Protein AF-A0A1M7RBK4-F1 (afdb_monomer)

Solvent-accessible surface area (backbone atoms only — not comparable to full-atom values): 14082 Å² total; per-residue (Å²): 135,84,80,79,76,76,79,55,75,31,23,38,59,53,74,56,91,81,37,71,60,59,48,65,60,23,36,30,43,36,100,88,49,77,43,65,24,52,94,31,30,41,72,53,78,52,43,33,42,19,44,89,85,69,41,49,51,46,28,42,60,93,51,96,89,65,85,65,57,53,33,30,40,62,35,20,48,52,22,62,53,54,61,32,37,83,44,55,29,36,31,71,71,35,46,54,50,48,53,60,56,44,70,71,33,70,45,42,54,48,27,26,52,34,45,35,53,35,43,36,69,60,42,49,65,71,47,58,83,45,59,67,43,50,52,27,45,54,50,35,53,52,53,50,60,59,65,48,74,83,48,58,65,47,70,48,60,44,80,48,76,60,90,51,38,37,36,42,28,32,42,23,39,75,49,37,31,38,41,38,37,25,43,93,90,41,79,75,50,71,52,73,40,54,42,31,78,66,83,50,97,42,60,72,48,34,53,59,44,57,63,50,65,72,48,75,60,40,66,46,78,44,72,59,90,68,89,80,76,69,50,57,44,48,39,49,65,63,95,80,57,90,46,67,64,42,53,55,42,56,75,77,98

Radius of gyration: 20.91 Å; Cα contacts (8 Å, |Δi|>4): 457; chains: 1; bounding box: 50×38×60 Å

Mean predicted aligned error: 10.61 Å

Foldseek 3Di:
DDDPPPQQFWAFEDAPPQFPDDQQQKWFDDPVDIHGRDPRIDGHLGAFIAGPVRFGLWGADDAPPPRHNYIALLRRLLSLQCLFLLNLQFDNVLSVVLSVVLVPDPLSVQLSVLSNVCRSVVHGLLPLVSVSNVVSSVVSNVVSNVSSQPGDGHQQWDWDDDPQKIKIFGSSAQFKKKKFKDDPNHTPDIDIFHGRDGQDPHSVVNSVCVVVSPPGTGMDIDGRPDDDDMDMQMATPPPDDPRPNRVSSHPPD

Sequence (253 aa):
MHTHSHYRPGGKVILPAGSSINPASLSVLSVNEVSKVMDGQYKMDSLSPRNANDEALMMRYNYPGNENGDISAQSTAIALLMNMPAVQTLTEQAKLSLIKNIASSPDFTSLVGQISTNLMSGRELLDSTNKELLNAFIKLAVTASNLRRDGVFEQPILIHKAGNNVVFTNNGVAAYYWVGIYKDGNKITSFSIEAAKLISSSPQDFAMDAVDLFGGPPSVTYVLKENGEYQIYIRSGRKLDNLVESRLALVQN

pLDDT: mean 77.32, std 15.86, range [27.72, 95.62]

Secondary structure (DSSP, 8-state):
-----------BB-PPTT----GGG-EEE-SS-EEE-BTTB--S--SEEE-TTS-B-------TT--S--B-HHHHHHHHHHTSHHHHTB-HHHHHHHHHHHHTSHHHHHHHHHHHHHHHTT--TT-TT-HHHHHHHHHHHHHHHHHGGGSPBPPSEEEEEETTEEEEEE-S-SS-EEEEEEETTEEEEEEEEPPPPP--SSHHHHHHHHHHTTSPPPEEEEE--SSS--EEEEEES-TT---HHHHHHHH--

Structure (mmCIF, N/CA/C/O backbone):
data_AF-A0A1M7RBK4-F1
#
_entry.id   AF-A0A1M7RBK4-F1
#
loop_
_atom_site.group_PDB
_atom_site.id
_atom_site.type_symbol
_atom_site.label_atom_id
_atom_site.label_alt_id
_atom_site.label_comp_id
_atom_site.label_asym_id
_atom_site.label_entity_id
_atom_site.label_seq_id
_atom_site.pdbx_PDB_ins_code
_atom_site.Cartn_x
_atom_site.Cartn_y
_atom_site.Cartn_z
_atom_site.occupancy
_atom_site.B_iso_or_equiv
_atom_site.auth_seq_id
_atom_site.auth_comp_id
_atom_site.auth_asym_id
_atom_site.auth_atom_id
_atom_site.pdbx_PDB_model_num
ATOM 1 N N . MET A 1 1 ? -31.041 -5.388 -9.021 1.00 35.06 1 MET A N 1
ATOM 2 C CA . MET A 1 1 ? -29.899 -4.454 -8.921 1.00 35.06 1 MET A CA 1
ATOM 3 C C . MET A 1 1 ? -28.755 -5.041 -9.727 1.00 35.06 1 MET A C 1
ATOM 5 O O . MET A 1 1 ? -28.138 -5.995 -9.280 1.00 35.06 1 MET A O 1
ATOM 9 N N . HIS A 1 2 ? -28.549 -4.550 -10.949 1.00 27.72 2 HIS A N 1
ATOM 10 C CA . HIS A 1 2 ? -27.411 -4.943 -11.775 1.00 27.72 2 HIS A CA 1
ATOM 11 C C . HIS A 1 2 ? -26.196 -4.133 -11.328 1.00 27.72 2 HIS A C 1
ATOM 13 O O . HIS A 1 2 ? -26.137 -2.930 -11.564 1.00 27.72 2 HIS A O 1
ATOM 19 N N . THR A 1 3 ? -25.236 -4.772 -10.666 1.00 30.94 3 THR A N 1
ATOM 20 C CA . THR A 1 3 ? -23.893 -4.214 -10.530 1.00 30.94 3 THR A CA 1
ATOM 21 C C . THR A 1 3 ? -23.233 -4.298 -11.902 1.00 30.94 3 THR A C 1
ATOM 23 O O . THR A 1 3 ? -22.869 -5.370 -12.380 1.00 30.94 3 THR A O 1
ATOM 26 N N . HIS A 1 4 ? -23.127 -3.163 -12.589 1.00 30.48 4 HIS A N 1
ATOM 27 C CA . HIS A 1 4 ? -22.223 -3.039 -13.723 1.00 30.48 4 HIS A CA 1
ATOM 28 C C . HIS A 1 4 ? -20.793 -3.142 -13.186 1.00 30.48 4 HIS A C 1
ATOM 30 O O . HIS A 1 4 ? -20.197 -2.160 -12.755 1.00 30.48 4 HIS A O 1
ATOM 36 N N . SER A 1 5 ? -20.256 -4.363 -13.183 1.00 35.25 5 SER A N 1
ATOM 37 C CA . SER A 1 5 ? -18.817 -4.581 -13.235 1.00 35.25 5 SER A CA 1
ATOM 38 C C . SER A 1 5 ? -18.339 -3.910 -14.520 1.00 35.25 5 SER A C 1
ATOM 40 O O . SER A 1 5 ? -18.534 -4.427 -15.620 1.00 35.25 5 SER A O 1
ATOM 42 N N . HIS A 1 6 ? -17.811 -2.693 -14.404 1.00 40.75 6 HIS A N 1
ATOM 43 C CA . HIS A 1 6 ? -17.069 -2.088 -15.494 1.00 40.75 6 HIS A CA 1
ATOM 44 C C . HIS A 1 6 ? -15.852 -2.975 -15.743 1.00 40.75 6 HIS A C 1
ATOM 46 O O . HIS A 1 6 ? -14.873 -2.922 -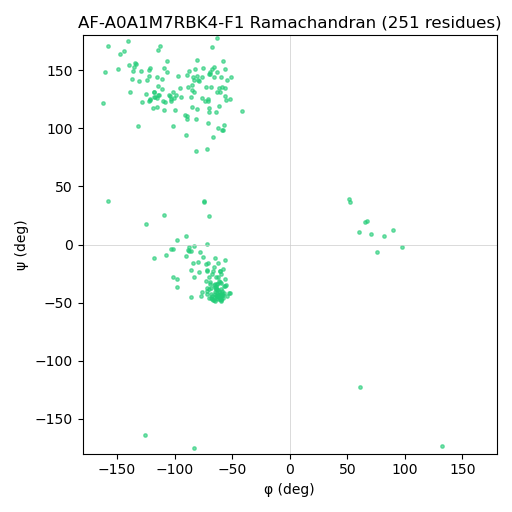15.001 1.00 40.75 6 HIS A O 1
ATOM 52 N N . TYR A 1 7 ? -15.945 -3.821 -16.768 1.00 41.62 7 TYR A N 1
ATOM 53 C CA . TYR A 1 7 ? -14.813 -4.533 -17.337 1.00 41.62 7 TYR A CA 1
ATOM 54 C C . TYR A 1 7 ? -13.808 -3.473 -17.793 1.00 41.62 7 TYR A C 1
ATOM 56 O O . TYR A 1 7 ? -13.994 -2.831 -18.827 1.00 41.62 7 TYR A O 1
ATOM 64 N N . ARG A 1 8 ? -12.791 -3.202 -16.970 1.00 54.75 8 ARG A N 1
ATOM 65 C CA . ARG A 1 8 ? -11.691 -2.332 -17.377 1.00 54.75 8 ARG A CA 1
ATOM 66 C C . ARG A 1 8 ? -10.872 -3.106 -18.411 1.00 54.75 8 ARG A C 1
ATOM 68 O O . ARG A 1 8 ? -10.478 -4.233 -18.111 1.00 54.75 8 ARG A O 1
ATOM 75 N N . PRO A 1 9 ? -10.640 -2.556 -19.615 1.00 56.06 9 PRO A N 1
ATOM 76 C CA . PRO A 1 9 ? -9.755 -3.196 -20.574 1.00 56.06 9 PRO A CA 1
ATOM 77 C C . PRO A 1 9 ? -8.376 -3.343 -19.921 1.00 56.06 9 PRO A C 1
ATOM 79 O O . PRO A 1 9 ? -7.918 -2.433 -19.228 1.00 56.06 9 PRO A O 1
ATOM 82 N N . GLY A 1 10 ? -7.755 -4.514 -20.069 1.00 72.69 10 GLY A N 1
ATOM 83 C CA . GLY A 1 10 ? -6.407 -4.738 -19.553 1.00 72.69 10 GLY A CA 1
ATOM 84 C C . GLY A 1 10 ? -5.359 -3.827 -20.215 1.00 72.69 10 GLY A C 1
ATOM 85 O O . GLY A 1 10 ? -5.683 -3.022 -21.086 1.00 72.69 10 GLY A O 1
ATOM 86 N N . GLY A 1 11 ? -4.104 -3.922 -19.775 1.00 84.81 11 GLY A N 1
ATOM 87 C CA . GLY A 1 11 ? -3.033 -2.997 -20.170 1.00 84.81 11 GLY A CA 1
ATOM 88 C C . GLY A 1 11 ? -1.803 -3.687 -20.754 1.00 84.81 11 GLY A C 1
ATOM 89 O O . GLY A 1 11 ? -1.834 -4.865 -21.124 1.00 84.81 11 GLY A O 1
ATOM 90 N N . LYS A 1 12 ? -0.690 -2.949 -20.818 1.00 88.81 12 LYS A N 1
ATOM 91 C CA . LYS A 1 12 ? 0.621 -3.469 -21.230 1.00 88.81 12 LYS A CA 1
ATOM 92 C C . LYS A 1 12 ? 1.575 -3.607 -20.052 1.00 88.81 12 LYS A C 1
ATOM 94 O O . LYS A 1 12 ? 1.553 -2.814 -19.118 1.00 88.81 12 LYS A O 1
ATOM 99 N N . VAL A 1 13 ? 2.457 -4.593 -20.123 1.00 88.06 13 VAL A N 1
ATOM 100 C CA . VAL A 1 13 ? 3.646 -4.705 -19.281 1.00 88.06 13 VAL A CA 1
ATOM 101 C C . VAL A 1 13 ? 4.796 -4.007 -20.004 1.00 88.06 13 VAL A C 1
ATOM 103 O O . VAL A 1 13 ? 5.255 -4.463 -21.049 1.00 88.06 13 VAL A O 1
ATOM 106 N N . ILE A 1 14 ? 5.248 -2.883 -19.454 1.00 91.25 14 ILE A N 1
ATOM 107 C CA . ILE A 1 14 ? 6.313 -2.045 -20.004 1.00 91.25 14 ILE A CA 1
ATOM 108 C C . ILE A 1 14 ? 7.599 -2.327 -19.228 1.00 91.25 14 ILE A C 1
ATOM 110 O O . ILE A 1 14 ? 7.793 -1.841 -18.112 1.00 91.25 14 ILE A O 1
ATOM 114 N N . LEU A 1 15 ? 8.484 -3.110 -19.840 1.00 91.19 15 LEU A N 1
ATOM 115 C CA . LEU A 1 15 ? 9.812 -3.401 -19.305 1.00 91.19 15 LEU A CA 1
ATOM 116 C C . LEU A 1 15 ? 10.832 -2.340 -19.750 1.00 91.19 15 LEU A C 1
ATOM 118 O O . LEU A 1 15 ? 10.710 -1.800 -20.854 1.00 91.19 15 LEU A O 1
ATOM 122 N N . PRO A 1 16 ? 11.860 -2.050 -18.932 1.00 91.88 16 PRO A N 1
ATOM 123 C CA . PRO A 1 16 ? 12.964 -1.201 -19.359 1.00 91.88 16 PRO A CA 1
ATOM 124 C C . PRO A 1 16 ? 13.727 -1.845 -20.524 1.00 91.88 16 PRO A C 1
ATOM 126 O O . PRO A 1 16 ? 13.839 -3.071 -20.621 1.00 91.88 16 PRO A O 1
ATOM 129 N N . ALA A 1 17 ? 14.279 -1.007 -21.403 1.00 89.81 17 ALA A N 1
ATOM 130 C CA . ALA A 1 17 ? 15.125 -1.470 -22.496 1.00 89.81 17 ALA A CA 1
ATOM 131 C C . ALA A 1 17 ? 16.307 -2.291 -21.950 1.00 89.81 17 ALA A C 1
ATOM 133 O O . ALA A 1 17 ? 16.947 -1.892 -20.981 1.00 89.81 17 ALA A O 1
ATOM 134 N N . GLY A 1 18 ? 16.586 -3.439 -22.573 1.00 86.88 18 GLY A N 1
ATOM 135 C CA . GLY A 1 18 ? 17.642 -4.352 -22.126 1.00 86.88 18 GLY A CA 1
ATOM 136 C C . GLY A 1 18 ? 17.244 -5.295 -20.985 1.00 86.88 18 GLY A C 1
ATOM 137 O O . GLY A 1 18 ? 18.110 -6.001 -20.477 1.00 86.88 18 GLY A O 1
ATOM 138 N N . SER A 1 19 ? 15.966 -5.341 -20.585 1.00 89.19 19 SER A N 1
ATOM 139 C CA . SER A 1 19 ? 15.505 -6.336 -19.614 1.00 89.19 19 SER A CA 1
ATOM 140 C C . SER A 1 19 ? 15.682 -7.766 -20.123 1.00 89.19 19 SER A C 1
ATOM 142 O O . SER A 1 19 ? 15.330 -8.084 -21.258 1.00 89.19 19 SER A O 1
ATOM 144 N N . SER A 1 20 ? 16.207 -8.631 -19.253 1.00 85.69 20 SER A N 1
ATOM 145 C CA . SER A 1 20 ? 16.311 -10.075 -19.488 1.00 85.69 20 SER A CA 1
ATOM 146 C C . SER A 1 20 ? 14.971 -10.807 -19.346 1.00 85.69 20 SER A C 1
ATOM 148 O O . SER A 1 20 ? 14.869 -11.982 -19.699 1.00 85.69 20 SER A O 1
ATOM 150 N N . ILE A 1 21 ? 13.939 -10.130 -18.831 1.00 87.81 21 ILE A N 1
ATOM 151 C CA . ILE A 1 21 ? 12.614 -10.702 -18.612 1.00 87.81 21 ILE A CA 1
ATOM 152 C C . ILE A 1 21 ? 11.915 -10.869 -19.962 1.00 87.81 21 ILE A C 1
ATOM 154 O O . ILE A 1 21 ? 11.688 -9.901 -20.684 1.00 87.81 21 ILE A O 1
ATOM 158 N N . ASN A 1 22 ? 11.499 -12.096 -20.273 1.00 87.19 22 ASN A N 1
ATOM 159 C CA . ASN A 1 22 ? 10.618 -12.359 -21.403 1.00 87.19 22 ASN A CA 1
ATOM 160 C C . ASN A 1 22 ? 9.158 -12.058 -21.002 1.00 87.19 22 ASN A C 1
ATOM 162 O O . ASN A 1 22 ? 8.615 -12.768 -20.150 1.00 87.19 22 ASN A O 1
ATOM 166 N N . PRO A 1 23 ? 8.471 -11.073 -21.618 1.00 84.31 23 PRO A N 1
ATOM 167 C CA . PRO A 1 23 ? 7.076 -10.784 -21.295 1.00 84.31 23 PRO A CA 1
ATOM 168 C C . PRO A 1 23 ? 6.158 -12.002 -21.432 1.00 84.31 23 PRO A C 1
ATOM 170 O O . PRO A 1 23 ? 5.255 -12.167 -20.625 1.00 84.31 23 PRO A O 1
ATOM 173 N N . ALA A 1 24 ? 6.408 -12.885 -22.404 1.00 84.69 24 ALA A N 1
ATOM 174 C CA . ALA A 1 24 ? 5.575 -14.063 -22.648 1.00 84.69 24 ALA A CA 1
ATOM 175 C C . ALA A 1 24 ? 5.710 -15.153 -21.568 1.00 84.69 24 ALA A C 1
ATOM 177 O O . ALA A 1 24 ? 4.871 -16.052 -21.490 1.00 84.69 24 ALA A O 1
ATOM 178 N N . SER A 1 25 ? 6.759 -15.097 -20.737 1.00 85.00 25 SER A N 1
ATOM 179 C CA . SER A 1 25 ? 6.897 -15.987 -19.577 1.00 85.00 25 SER A CA 1
ATOM 180 C C . SER A 1 25 ? 6.182 -15.470 -18.330 1.00 85.00 25 SER A C 1
ATOM 182 O O . SER A 1 25 ? 6.153 -16.177 -17.327 1.00 85.00 25 SER A O 1
ATOM 184 N N . LEU A 1 26 ? 5.624 -14.257 -18.373 1.00 86.44 26 LEU A N 1
ATOM 185 C CA . LEU A 1 26 ? 4.957 -13.664 -17.223 1.00 86.44 26 LEU A CA 1
ATOM 186 C C . LEU A 1 26 ? 3.517 -14.154 -17.095 1.00 86.44 26 LEU A C 1
ATOM 188 O O . LEU A 1 26 ? 2.776 -14.279 -18.077 1.00 86.44 26 LEU A O 1
ATOM 192 N N . SER A 1 27 ? 3.106 -14.367 -15.852 1.00 83.62 27 SER A N 1
ATOM 193 C CA . SER A 1 27 ? 1.708 -14.509 -15.469 1.00 83.62 27 SER A CA 1
ATOM 194 C C . SER A 1 27 ? 1.249 -13.253 -14.737 1.00 83.62 27 SER A C 1
ATOM 196 O O . SER A 1 27 ? 2.041 -12.468 -14.228 1.00 83.62 27 SER A O 1
ATOM 198 N N . VAL A 1 28 ? -0.050 -13.026 -14.727 1.00 77.12 28 VAL A N 1
ATOM 199 C CA . VAL A 1 28 ? -0.704 -11.875 -14.131 1.00 77.12 28 VAL A CA 1
ATOM 200 C C . VAL A 1 28 ? -1.791 -12.406 -13.215 1.00 77.12 28 VAL A C 1
ATOM 202 O O . VAL A 1 28 ? -2.680 -13.136 -13.661 1.00 77.12 28 VAL A O 1
ATOM 205 N N . LEU A 1 29 ? -1.708 -12.030 -11.941 1.00 70.12 29 LEU A N 1
ATOM 206 C CA . LEU A 1 29 ? -2.691 -12.395 -10.929 1.00 70.12 29 LEU A CA 1
ATOM 207 C C . LEU A 1 29 ? -3.741 -11.284 -10.788 1.00 70.12 29 LEU A C 1
ATOM 209 O O . LEU A 1 29 ? -3.413 -10.116 -10.550 1.00 70.12 29 LEU A O 1
ATOM 213 N N . SER A 1 30 ? -5.008 -11.672 -10.906 1.00 65.88 30 SER A N 1
ATOM 214 C CA . SER A 1 30 ? -6.170 -10.887 -10.488 1.00 65.88 30 SER A CA 1
ATOM 215 C C . SER A 1 30 ? -6.865 -11.579 -9.312 1.00 65.88 30 SER A C 1
ATOM 217 O O . SER A 1 30 ? -6.558 -12.726 -8.992 1.00 65.88 30 SER A O 1
ATOM 219 N N . VAL A 1 31 ? -7.834 -10.905 -8.687 1.00 62.78 31 VAL A N 1
ATOM 220 C CA . VAL A 1 31 ? -8.600 -11.452 -7.548 1.00 62.78 31 VAL A CA 1
ATOM 221 C C . VAL A 1 31 ? -9.287 -12.785 -7.886 1.00 62.78 31 VAL A C 1
ATOM 223 O O . VAL A 1 31 ? -9.459 -13.618 -7.003 1.00 62.78 31 VAL A O 1
ATOM 226 N N . ASN A 1 32 ? -9.651 -13.004 -9.154 1.00 62.81 32 ASN A N 1
ATOM 227 C CA . ASN A 1 32 ? -10.480 -14.140 -9.566 1.00 62.81 32 ASN A CA 1
ATOM 228 C C . ASN A 1 32 ? -9.788 -15.102 -10.545 1.00 62.81 32 ASN A C 1
ATOM 230 O O . ASN A 1 32 ? -10.326 -16.173 -10.813 1.00 62.81 32 ASN A O 1
ATOM 234 N N . GLU A 1 33 ? -8.639 -14.730 -11.117 1.00 69.44 33 GLU A N 1
ATOM 235 C CA . GLU A 1 33 ? -8.027 -15.483 -12.217 1.00 69.44 33 GLU A CA 1
ATOM 236 C C . GLU A 1 33 ? -6.531 -15.173 -12.386 1.00 69.44 33 GLU A C 1
ATOM 238 O O . GLU A 1 33 ? -6.086 -14.042 -12.160 1.00 69.44 33 GLU A O 1
ATOM 243 N N . VAL A 1 34 ? -5.772 -16.176 -12.842 1.00 75.06 34 VAL A N 1
ATOM 244 C CA . VAL A 1 34 ? -4.392 -16.042 -13.327 1.00 75.06 34 VAL A CA 1
ATOM 245 C C . VAL A 1 34 ? -4.399 -16.092 -14.853 1.00 75.06 34 VAL A C 1
ATOM 247 O O . VAL A 1 34 ? -4.870 -17.065 -15.438 1.00 75.06 34 VAL A O 1
ATOM 250 N N . SER A 1 35 ? -3.827 -15.082 -15.507 1.00 80.44 35 SER A N 1
ATOM 251 C CA . SER A 1 35 ? -3.688 -15.040 -16.970 1.00 80.44 35 SER A CA 1
ATOM 252 C C . SER A 1 35 ? -2.236 -14.906 -17.399 1.00 80.44 35 SER A C 1
ATOM 254 O O . SER A 1 35 ? -1.422 -14.329 -16.687 1.00 80.44 35 SER A O 1
ATOM 256 N N . LYS A 1 36 ? -1.883 -15.441 -18.570 1.00 82.69 36 LYS A N 1
ATOM 257 C CA . LYS A 1 36 ? -0.557 -15.211 -19.158 1.00 82.69 36 LYS A CA 1
ATOM 258 C C . LYS A 1 36 ? -0.508 -13.854 -19.848 1.00 82.69 36 LYS A C 1
ATOM 260 O O . LYS A 1 36 ? -1.483 -13.439 -20.474 1.00 82.69 36 LYS A O 1
ATOM 265 N N . VAL A 1 37 ? 0.648 -13.207 -19.782 1.00 80.81 37 VAL A N 1
ATOM 266 C CA . VAL A 1 37 ? 0.944 -12.031 -20.600 1.00 80.81 37 VAL A CA 1
ATOM 267 C C . VAL A 1 37 ? 1.242 -12.505 -22.024 1.00 80.81 37 VAL A C 1
ATOM 269 O O . VAL A 1 37 ? 2.083 -13.375 -22.236 1.00 80.81 37 VAL A O 1
ATOM 272 N N . MET A 1 38 ? 0.540 -11.947 -23.009 1.00 79.75 38 MET A N 1
ATOM 273 C CA . MET A 1 38 ? 0.710 -12.275 -24.429 1.00 79.75 38 MET A CA 1
ATOM 274 C C . MET A 1 38 ? 1.084 -11.008 -25.186 1.00 79.75 38 MET A C 1
ATOM 276 O O . MET A 1 38 ? 0.387 -10.006 -25.071 1.00 79.75 38 MET A O 1
ATOM 280 N N . ASP A 1 39 ? 2.201 -11.030 -25.913 1.00 78.81 39 ASP A N 1
ATOM 281 C CA . ASP A 1 39 ? 2.730 -9.865 -26.643 1.00 78.81 39 ASP A CA 1
ATOM 282 C C . ASP A 1 39 ? 2.873 -8.607 -25.766 1.00 78.81 39 ASP A C 1
ATOM 284 O O . ASP A 1 39 ? 2.606 -7.478 -26.183 1.00 78.81 39 ASP A O 1
ATOM 288 N N . GLY A 1 40 ? 3.252 -8.811 -24.499 1.00 76.81 40 GLY A N 1
ATOM 289 C CA . GLY A 1 40 ? 3.364 -7.743 -23.506 1.00 76.81 40 GLY A CA 1
ATOM 290 C C . GLY A 1 40 ? 2.023 -7.169 -23.044 1.00 76.81 40 GLY A C 1
ATOM 291 O O . GLY A 1 40 ? 2.021 -6.168 -22.342 1.00 76.81 40 GLY A O 1
ATOM 292 N N . GLN A 1 41 ? 0.890 -7.768 -23.408 1.00 81.38 41 GLN A N 1
ATOM 293 C CA . GLN A 1 41 ? -0.453 -7.336 -23.020 1.00 81.38 41 GLN A CA 1
ATOM 294 C C . GLN A 1 41 ? -1.093 -8.309 -22.032 1.00 81.38 41 GLN A C 1
ATOM 296 O O . GLN A 1 41 ? -0.829 -9.513 -22.045 1.00 81.38 41 GLN A O 1
ATOM 301 N N . TYR A 1 42 ? -1.983 -7.783 -21.200 1.00 81.25 42 TYR A N 1
ATOM 302 C CA . TYR A 1 42 ? -2.836 -8.558 -20.308 1.00 81.25 42 TYR A CA 1
ATOM 303 C C . TYR A 1 42 ? -4.278 -8.046 -20.407 1.00 81.25 42 TYR A C 1
ATOM 305 O O . TYR A 1 42 ? -4.503 -6.912 -20.813 1.00 81.25 42 TYR A O 1
ATOM 313 N N . LYS A 1 43 ? -5.272 -8.885 -20.087 1.00 69.38 43 LYS A N 1
ATOM 314 C CA . LYS A 1 43 ? -6.696 -8.593 -20.370 1.00 69.38 43 LYS A CA 1
ATOM 315 C C . LYS A 1 43 ? -7.552 -8.243 -19.149 1.00 69.38 43 LYS A C 1
ATOM 317 O O . LYS A 1 43 ? -8.700 -7.855 -19.321 1.00 69.38 43 LYS A O 1
ATOM 322 N N . MET A 1 44 ? -7.024 -8.399 -17.940 1.00 68.19 44 MET A N 1
ATOM 323 C CA . MET A 1 44 ? -7.787 -8.306 -16.685 1.00 68.19 44 MET A CA 1
ATOM 324 C C . MET A 1 44 ? -7.340 -7.122 -15.844 1.00 68.19 44 MET A C 1
ATOM 326 O O . MET A 1 44 ? -6.268 -6.587 -16.087 1.00 68.19 44 MET A O 1
ATOM 330 N N . ASP A 1 45 ? -8.099 -6.753 -14.811 1.00 63.91 45 ASP A N 1
ATOM 331 C CA . ASP A 1 45 ? -7.624 -5.802 -13.803 1.00 63.91 45 ASP A CA 1
ATOM 332 C C . ASP A 1 45 ? -6.557 -6.478 -12.919 1.00 63.91 45 ASP A C 1
ATOM 334 O O . ASP A 1 45 ? -6.832 -7.072 -11.878 1.00 63.91 45 ASP A O 1
ATOM 338 N N . SER A 1 46 ? -5.334 -6.495 -13.445 1.00 60.34 46 SER A N 1
ATOM 339 C CA . SER A 1 46 ? -4.149 -7.096 -12.839 1.00 60.34 46 SER A CA 1
ATOM 340 C C . SER A 1 46 ? -3.561 -6.209 -11.764 1.00 60.34 46 SER A C 1
ATOM 342 O O . SER A 1 46 ? -3.434 -4.996 -11.961 1.00 60.34 46 SER A O 1
ATOM 344 N N . LEU A 1 47 ? -3.099 -6.836 -10.684 1.00 66.75 47 LEU A N 1
ATOM 345 C CA . LEU A 1 47 ? -2.366 -6.148 -9.627 1.00 66.75 47 LEU A CA 1
ATOM 346 C C . LEU A 1 47 ? -0.850 -6.359 -9.724 1.00 66.75 47 LEU A C 1
ATOM 348 O O . LEU A 1 47 ? -0.101 -5.480 -9.299 1.00 66.75 47 LEU A O 1
ATOM 352 N N . SER A 1 48 ? -0.378 -7.481 -10.287 1.00 78.25 48 SER A N 1
ATOM 353 C CA . SER A 1 48 ? 1.055 -7.804 -10.308 1.00 78.25 48 SER A CA 1
ATOM 354 C C . SER A 1 48 ? 1.433 -8.879 -11.345 1.00 78.25 48 SER A C 1
ATOM 356 O O . SER A 1 48 ? 0.911 -9.996 -11.279 1.00 78.25 48 SER A O 1
ATOM 358 N N . PRO A 1 49 ? 2.345 -8.576 -12.294 1.00 81.12 49 PRO A N 1
ATOM 359 C CA . PRO A 1 49 ? 3.018 -9.572 -13.116 1.00 81.12 49 PRO A CA 1
ATOM 360 C C . PRO A 1 49 ? 4.053 -10.360 -12.307 1.00 81.12 49 PRO A C 1
ATOM 362 O O . PRO A 1 49 ? 4.861 -9.772 -11.577 1.00 81.12 49 PRO A O 1
ATOM 365 N N . ARG A 1 50 ? 4.058 -11.679 -12.494 1.00 82.00 50 ARG A N 1
ATOM 366 C CA . ARG A 1 50 ? 4.914 -12.642 -11.802 1.00 82.00 50 ARG A CA 1
ATOM 367 C C . ARG A 1 50 ? 5.769 -13.441 -12.776 1.00 82.00 50 ARG A C 1
ATOM 369 O O . ARG A 1 50 ? 5.384 -13.637 -13.932 1.00 82.00 50 ARG A O 1
ATOM 376 N N . ASN A 1 51 ? 6.935 -13.882 -12.313 1.00 82.19 51 ASN A N 1
ATOM 377 C CA . ASN A 1 51 ? 7.821 -14.753 -13.081 1.00 82.19 51 ASN A CA 1
ATOM 378 C C . ASN A 1 51 ? 7.418 -16.240 -12.964 1.00 82.19 51 ASN A C 1
ATOM 380 O O . ASN A 1 51 ? 6.406 -16.587 -12.359 1.00 82.19 51 ASN A O 1
ATOM 384 N N . ALA A 1 52 ? 8.221 -17.131 -13.552 1.00 82.75 52 ALA A N 1
ATOM 385 C CA . ALA A 1 52 ? 7.974 -18.576 -13.528 1.00 82.75 52 ALA A CA 1
ATOM 386 C C . ALA A 1 52 ? 8.082 -19.214 -12.127 1.00 82.75 52 ALA A C 1
ATOM 388 O O . ALA A 1 52 ? 7.544 -20.299 -11.924 1.00 82.75 52 ALA A O 1
ATOM 389 N N . ASN A 1 53 ? 8.742 -18.541 -11.179 1.00 81.25 53 ASN A N 1
ATOM 390 C CA . ASN A 1 53 ? 8.851 -18.954 -9.779 1.00 81.25 53 ASN A CA 1
ATOM 391 C C . ASN A 1 53 ? 7.712 -18.389 -8.911 1.00 81.25 53 ASN A C 1
ATOM 393 O O . ASN A 1 53 ? 7.754 -18.525 -7.694 1.00 81.25 53 ASN A O 1
ATOM 397 N N . ASP A 1 54 ? 6.707 -17.753 -9.525 1.00 76.12 54 ASP A N 1
ATOM 398 C CA . ASP A 1 54 ? 5.617 -17.038 -8.851 1.00 76.12 54 ASP A CA 1
ATOM 399 C C . ASP A 1 54 ? 6.067 -15.794 -8.056 1.00 76.12 54 ASP A C 1
ATOM 401 O O . ASP A 1 54 ? 5.331 -15.276 -7.219 1.00 76.12 54 ASP A O 1
ATOM 405 N N . GLU A 1 55 ? 7.248 -15.246 -8.349 1.00 80.25 55 GLU A N 1
ATOM 406 C CA . GLU A 1 55 ? 7.766 -14.041 -7.692 1.00 80.25 55 GLU A CA 1
ATOM 407 C C . GLU A 1 55 ? 7.224 -12.781 -8.382 1.00 80.25 55 GLU A C 1
ATOM 409 O O . GLU A 1 55 ? 7.245 -12.659 -9.613 1.00 80.25 55 GLU A O 1
ATOM 414 N N . ALA A 1 56 ? 6.740 -11.819 -7.593 1.00 81.31 56 ALA A N 1
ATOM 415 C CA . ALA A 1 56 ? 6.227 -10.551 -8.102 1.00 81.31 56 ALA A CA 1
ATOM 416 C C . ALA A 1 56 ? 7.369 -9.672 -8.630 1.00 81.31 56 ALA A C 1
ATOM 418 O O . ALA A 1 56 ? 8.293 -9.322 -7.897 1.00 81.31 56 ALA A O 1
ATOM 419 N N . LEU A 1 57 ? 7.285 -9.266 -9.899 1.00 84.56 57 LEU A N 1
ATOM 420 C CA . LEU A 1 57 ? 8.294 -8.399 -10.522 1.00 84.56 57 LEU A CA 1
ATOM 421 C C . LEU A 1 57 ? 7.874 -6.929 -10.526 1.00 84.56 57 LEU A C 1
ATOM 423 O O . LEU A 1 57 ? 8.700 -6.031 -10.387 1.00 84.56 57 LEU A O 1
ATOM 427 N N . MET A 1 58 ? 6.582 -6.676 -10.716 1.00 86.69 58 MET A N 1
ATOM 428 C CA . MET A 1 58 ? 6.010 -5.334 -10.812 1.00 86.69 58 MET A CA 1
ATOM 429 C C . MET A 1 58 ? 4.633 -5.297 -10.171 1.00 86.69 58 MET A C 1
ATOM 431 O O . MET A 1 58 ? 4.016 -6.333 -9.917 1.00 86.69 58 MET A O 1
ATOM 435 N N . MET A 1 59 ? 4.133 -4.087 -9.946 1.00 83.44 59 MET A N 1
ATOM 436 C CA . MET A 1 59 ? 2.811 -3.871 -9.379 1.00 83.44 59 MET A CA 1
ATOM 437 C C . MET A 1 59 ? 2.092 -2.715 -10.063 1.00 83.44 59 MET A C 1
ATOM 439 O O . MET A 1 59 ? 2.697 -1.777 -10.596 1.00 83.44 59 MET A O 1
ATOM 443 N N . ARG A 1 60 ? 0.765 -2.775 -10.015 1.00 81.94 60 ARG A N 1
ATOM 444 C CA . ARG A 1 60 ? -0.114 -1.695 -10.445 1.00 81.94 60 ARG A CA 1
ATOM 445 C C . ARG A 1 60 ? -0.887 -1.148 -9.260 1.00 81.94 60 ARG A C 1
ATOM 447 O O . ARG A 1 60 ? -1.318 -1.894 -8.387 1.00 81.94 60 ARG A O 1
ATOM 454 N N . TYR A 1 61 ? -1.108 0.161 -9.282 1.00 79.25 61 TYR A N 1
ATOM 455 C CA . TYR A 1 61 ? -2.102 0.805 -8.442 1.00 79.25 61 TYR A CA 1
ATOM 456 C C . TYR A 1 61 ? -3.168 1.458 -9.305 1.00 79.25 61 TYR A C 1
ATOM 458 O O . TYR A 1 61 ? -2.875 2.242 -10.214 1.00 79.25 61 TYR A O 1
ATOM 466 N N . ASN A 1 62 ? -4.412 1.109 -9.009 1.00 75.69 62 ASN A N 1
ATOM 467 C CA . ASN A 1 62 ? -5.580 1.624 -9.694 1.00 75.69 62 ASN A CA 1
ATOM 468 C C . ASN A 1 62 ? -6.045 2.896 -8.997 1.00 75.69 62 ASN A C 1
ATOM 470 O O . ASN A 1 62 ? -6.564 2.829 -7.890 1.00 75.69 62 ASN A O 1
ATOM 474 N N . TYR A 1 63 ? -5.892 4.043 -9.660 1.00 73.62 63 TYR A N 1
ATOM 475 C CA . TYR A 1 63 ? -6.359 5.329 -9.146 1.00 73.62 63 TYR A CA 1
ATOM 476 C C . TYR A 1 63 ? -7.081 6.149 -10.226 1.00 73.62 63 TYR A C 1
ATOM 478 O O . TYR A 1 63 ? -6.804 5.961 -11.418 1.00 73.62 63 TYR A O 1
ATOM 486 N N . PRO A 1 64 ? -8.014 7.043 -9.844 1.00 65.56 64 PRO A N 1
ATOM 487 C CA . PRO A 1 64 ? -8.684 7.937 -10.788 1.00 65.56 64 PRO A CA 1
ATOM 488 C C . PRO A 1 64 ? -7.674 8.775 -11.594 1.00 65.56 64 PRO A C 1
ATOM 490 O O . PRO A 1 64 ? -6.835 9.460 -11.020 1.00 65.56 64 PRO A O 1
ATOM 493 N N . GLY A 1 65 ? -7.737 8.717 -12.927 1.00 65.00 65 GLY A N 1
ATOM 494 C CA . GLY A 1 65 ? -6.795 9.409 -13.822 1.00 65.00 65 GLY A CA 1
ATOM 495 C C . GLY A 1 65 ? -5.639 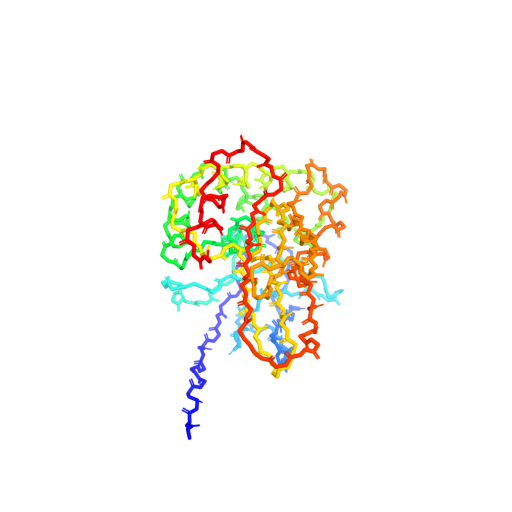8.551 -14.358 1.00 65.00 65 GLY A C 1
ATOM 496 O O . GLY A 1 65 ? -4.857 9.038 -15.167 1.00 65.00 65 GLY A O 1
ATOM 497 N N . ASN A 1 66 ? -5.533 7.276 -13.963 1.00 71.44 66 ASN A N 1
ATOM 498 C CA . ASN A 1 66 ? -4.706 6.295 -14.674 1.00 71.44 66 ASN A CA 1
ATOM 499 C C . ASN A 1 66 ? -5.551 5.588 -15.750 1.00 71.44 66 ASN A C 1
ATOM 501 O O . ASN A 1 66 ? -6.264 4.629 -15.451 1.00 71.44 66 ASN A O 1
ATOM 505 N N . GLU A 1 67 ? -5.501 6.092 -16.985 1.00 67.25 67 GLU A N 1
ATOM 506 C CA . GLU A 1 67 ? -6.412 5.681 -18.066 1.00 67.25 67 GLU A CA 1
ATOM 507 C C . GLU A 1 67 ? -5.982 4.399 -18.800 1.00 67.25 67 GLU A C 1
ATOM 509 O O . GLU A 1 67 ? -6.839 3.656 -19.270 1.00 67.25 67 GLU A O 1
ATOM 514 N N . ASN A 1 68 ? -4.680 4.088 -18.854 1.00 72.94 68 ASN A N 1
ATOM 515 C CA . ASN A 1 68 ? -4.160 3.082 -19.798 1.00 72.94 68 ASN A CA 1
ATOM 516 C C . ASN A 1 68 ? -3.865 1.710 -19.184 1.00 72.94 68 ASN A C 1
ATOM 518 O O . ASN A 1 68 ? -3.496 0.781 -19.891 1.00 72.94 68 ASN A O 1
ATOM 522 N N . GLY A 1 69 ? -4.017 1.558 -17.869 1.00 77.62 69 GLY A N 1
ATOM 523 C CA . GLY A 1 69 ? -3.793 0.284 -17.193 1.00 77.62 69 GLY A CA 1
ATOM 524 C C . GLY A 1 69 ? -2.377 -0.279 -17.329 1.00 77.62 69 GLY A C 1
ATOM 525 O O . GLY A 1 69 ? -2.143 -1.417 -16.960 1.00 77.62 69 GLY A O 1
ATOM 526 N N . ASP A 1 70 ? -1.407 0.470 -17.830 1.00 87.81 70 ASP A N 1
ATOM 527 C CA . ASP A 1 70 ? -0.068 -0.068 -18.039 1.00 87.81 70 ASP A CA 1
ATOM 528 C C . ASP A 1 70 ? 0.652 -0.355 -16.711 1.00 87.81 70 ASP A C 1
ATOM 530 O O . ASP A 1 70 ? 0.473 0.341 -15.705 1.00 87.81 70 ASP A O 1
ATOM 534 N N . ILE A 1 71 ? 1.484 -1.396 -16.723 1.00 87.94 71 ILE A N 1
ATOM 535 C CA . ILE A 1 71 ? 2.347 -1.808 -15.617 1.00 87.94 71 ILE A CA 1
ATOM 536 C C . ILE A 1 71 ? 3.786 -1.506 -16.013 1.00 87.94 71 ILE A C 1
ATOM 538 O O . ILE A 1 71 ? 4.304 -2.082 -16.964 1.00 87.94 71 ILE A O 1
ATOM 542 N N . SER A 1 72 ? 4.427 -0.597 -15.290 1.00 91.19 72 SER A N 1
ATOM 543 C CA . SER A 1 72 ? 5.786 -0.120 -15.536 1.00 91.19 72 SER A CA 1
ATOM 544 C C . SER A 1 72 ? 6.542 0.082 -14.222 1.00 91.19 72 SER A C 1
ATOM 546 O O . SER A 1 72 ? 5.971 -0.007 -13.130 1.00 91.19 72 SER A O 1
ATOM 548 N N . ALA A 1 73 ? 7.830 0.429 -14.300 1.00 92.75 73 ALA A N 1
ATOM 549 C CA . ALA A 1 73 ? 8.595 0.834 -13.119 1.00 92.75 73 ALA A CA 1
ATOM 550 C C . ALA A 1 73 ? 7.945 2.026 -12.385 1.00 92.75 73 ALA A C 1
ATOM 552 O O . ALA A 1 73 ? 7.921 2.066 -11.155 1.00 92.75 73 ALA A O 1
ATOM 553 N N . GLN A 1 74 ? 7.349 2.962 -13.131 1.00 91.88 74 GLN A N 1
ATOM 554 C CA . GLN A 1 74 ? 6.665 4.124 -12.566 1.00 91.88 74 GLN A CA 1
ATOM 555 C C . GLN A 1 74 ? 5.362 3.745 -11.857 1.00 91.88 74 GLN A C 1
ATOM 557 O O . GLN A 1 74 ? 5.136 4.180 -10.727 1.00 91.88 74 GLN A O 1
ATOM 562 N N . SER A 1 75 ? 4.518 2.910 -12.477 1.00 89.19 75 SER A N 1
ATOM 563 C CA . SER A 1 75 ? 3.291 2.438 -11.819 1.00 89.19 75 SER A CA 1
ATOM 564 C C . SER A 1 75 ? 3.612 1.601 -10.582 1.00 89.19 75 SER A C 1
ATOM 566 O O . SER A 1 75 ? 2.888 1.673 -9.593 1.00 89.19 75 SER A O 1
ATOM 568 N N . THR A 1 76 ? 4.718 0.853 -10.623 1.00 89.38 76 THR A N 1
ATOM 569 C CA . THR A 1 76 ? 5.199 0.034 -9.507 1.00 89.38 76 THR A CA 1
ATOM 570 C C . THR A 1 76 ? 5.661 0.907 -8.343 1.00 89.38 76 THR A C 1
ATOM 572 O O . THR A 1 76 ? 5.258 0.656 -7.212 1.00 89.38 76 THR A O 1
ATOM 575 N N . ALA A 1 77 ? 6.418 1.981 -8.596 1.00 90.62 77 ALA A N 1
ATOM 576 C CA . ALA A 1 77 ? 6.806 2.943 -7.559 1.00 90.62 77 ALA A CA 1
ATOM 577 C C . ALA A 1 77 ? 5.584 3.580 -6.875 1.00 90.62 77 ALA A C 1
ATOM 579 O O . ALA A 1 77 ? 5.533 3.674 -5.648 1.00 90.62 77 ALA A O 1
ATOM 580 N N . ILE A 1 78 ? 4.573 3.975 -7.661 1.00 89.50 78 ILE A N 1
ATOM 581 C CA . ILE A 1 78 ? 3.304 4.490 -7.126 1.00 89.50 78 ILE A CA 1
ATOM 582 C C . ILE A 1 78 ? 2.598 3.409 -6.305 1.00 89.50 78 ILE A C 1
ATOM 584 O O . ILE A 1 78 ? 2.109 3.700 -5.219 1.00 89.50 78 ILE A O 1
ATOM 588 N N . ALA A 1 79 ? 2.558 2.166 -6.786 1.00 85.12 79 ALA A N 1
ATOM 589 C CA . ALA A 1 79 ? 1.902 1.074 -6.081 1.00 85.12 79 ALA A CA 1
ATOM 590 C C . ALA A 1 79 ? 2.558 0.749 -4.742 1.00 85.12 79 ALA A C 1
ATOM 592 O O . ALA A 1 79 ? 1.846 0.611 -3.750 1.00 85.12 79 ALA A O 1
ATOM 593 N N . LEU A 1 80 ? 3.887 0.692 -4.685 1.00 84.00 80 LEU A N 1
ATOM 594 C CA . LEU A 1 80 ? 4.610 0.501 -3.430 1.00 84.00 80 LEU A CA 1
ATOM 595 C C . LEU A 1 80 ? 4.269 1.606 -2.424 1.00 84.00 80 LEU A C 1
ATOM 597 O O . LEU A 1 80 ? 3.996 1.319 -1.263 1.00 84.00 80 LEU A O 1
ATOM 601 N N . LEU A 1 81 ? 4.213 2.860 -2.881 1.00 85.06 81 LEU A N 1
ATOM 602 C CA . LEU A 1 81 ? 3.846 3.992 -2.036 1.00 85.06 81 LEU A CA 1
ATOM 603 C C . LEU A 1 81 ? 2.386 3.923 -1.558 1.00 85.06 81 LEU A C 1
ATOM 605 O O . LEU A 1 81 ? 2.102 4.141 -0.384 1.00 85.06 81 LEU A O 1
ATOM 609 N N . MET A 1 82 ? 1.446 3.654 -2.462 1.00 82.88 82 MET A N 1
ATOM 610 C CA . MET A 1 82 ? 0.010 3.688 -2.161 1.00 82.88 82 MET A CA 1
ATOM 611 C C . MET A 1 82 ? -0.448 2.516 -1.291 1.00 82.88 82 MET A C 1
ATOM 613 O O . MET A 1 82 ? -1.457 2.629 -0.599 1.00 82.88 82 MET A O 1
ATOM 617 N N . ASN A 1 83 ? 0.309 1.418 -1.286 1.00 76.69 83 ASN A N 1
ATOM 618 C CA . ASN A 1 83 ? 0.089 0.298 -0.375 1.00 76.69 83 ASN A CA 1
ATOM 619 C C . ASN A 1 83 ? 0.715 0.513 1.012 1.00 76.69 83 ASN A C 1
ATOM 621 O O . ASN A 1 83 ? 0.542 -0.328 1.887 1.00 76.69 83 ASN A O 1
ATOM 625 N N . MET A 1 84 ? 1.401 1.635 1.260 1.00 74.94 84 MET A N 1
ATOM 626 C CA . MET A 1 84 ? 1.872 1.946 2.606 1.00 74.94 84 MET A CA 1
ATOM 627 C C . MET A 1 84 ? 0.690 2.257 3.538 1.00 74.94 84 MET A C 1
ATOM 629 O O . MET A 1 84 ? -0.143 3.098 3.184 1.00 74.94 84 MET A O 1
ATOM 633 N N . PRO A 1 85 ? 0.656 1.720 4.771 1.00 68.25 85 PRO A N 1
ATOM 634 C CA . PRO A 1 85 ? -0.422 2.000 5.729 1.00 68.25 85 PRO A CA 1
ATOM 635 C C . PRO A 1 85 ? -0.663 3.501 5.957 1.00 68.25 85 PRO A C 1
ATOM 637 O O . PRO A 1 85 ? -1.793 3.986 5.907 1.00 68.25 85 PRO A O 1
ATOM 640 N N . ALA A 1 86 ? 0.420 4.281 6.061 1.00 67.44 86 ALA A N 1
ATOM 641 C CA . ALA A 1 86 ? 0.359 5.735 6.228 1.00 67.44 86 ALA A CA 1
ATOM 642 C C . ALA A 1 86 ? -0.349 6.478 5.077 1.00 67.44 86 ALA A C 1
ATOM 644 O O . ALA A 1 86 ? -0.812 7.601 5.276 1.00 67.44 86 ALA A O 1
ATOM 645 N N . VAL A 1 87 ? -0.417 5.875 3.887 1.00 76.50 87 VAL A N 1
ATOM 646 C CA . VAL A 1 87 ? -1.069 6.425 2.691 1.00 76.50 87 VAL A CA 1
ATOM 647 C C . VAL A 1 87 ? -2.478 5.862 2.516 1.00 76.50 87 VAL A C 1
ATOM 649 O O . VAL A 1 87 ? -3.351 6.567 2.014 1.00 76.50 87 VAL A O 1
ATOM 652 N N . GLN A 1 88 ? -2.739 4.632 2.969 1.00 72.38 88 GLN A N 1
ATOM 653 C CA . GLN A 1 88 ? -4.066 4.014 2.888 1.00 72.38 88 GLN A CA 1
ATOM 654 C C . GLN A 1 88 ? -5.146 4.849 3.590 1.00 72.38 88 GLN A C 1
ATOM 656 O O . GLN A 1 88 ? -6.234 4.983 3.038 1.00 72.38 88 GLN A O 1
ATOM 661 N N . THR A 1 89 ? -4.797 5.499 4.707 1.00 71.88 89 THR A N 1
ATOM 662 C CA . THR A 1 89 ? -5.665 6.413 5.484 1.00 71.88 89 THR A CA 1
ATOM 663 C C . THR A 1 89 ? -6.072 7.698 4.754 1.00 71.88 89 THR A C 1
ATOM 665 O O . THR A 1 89 ? -6.901 8.455 5.254 1.00 71.88 89 THR A O 1
ATOM 668 N N . LEU A 1 90 ? -5.457 8.022 3.615 1.00 78.19 90 LEU A N 1
ATOM 669 C CA . LEU A 1 90 ? -5.763 9.244 2.879 1.00 78.19 90 LEU A CA 1
ATOM 670 C C . LEU A 1 90 ? -7.039 9.082 2.053 1.00 78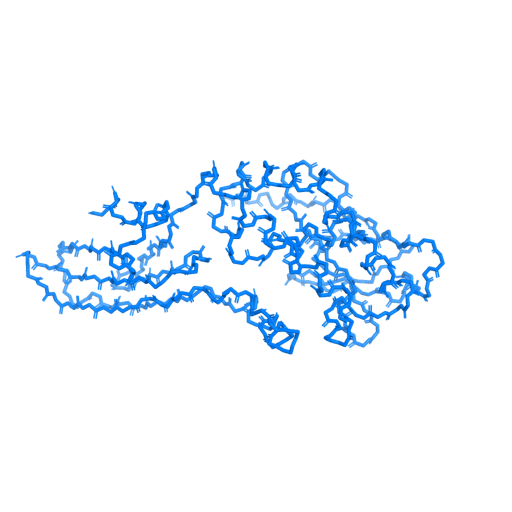.19 90 LEU A C 1
ATOM 672 O O . LEU A 1 90 ? -7.240 8.057 1.400 1.00 78.19 90 LEU A O 1
ATOM 676 N N . THR A 1 91 ? -7.842 10.144 2.000 1.00 81.38 91 THR A N 1
ATOM 677 C CA . THR A 1 91 ? -8.961 10.242 1.048 1.00 81.38 91 THR A CA 1
ATOM 678 C C . THR A 1 91 ? -8.469 10.108 -0.396 1.00 81.38 91 THR A C 1
ATOM 680 O O . THR A 1 91 ? -7.305 10.391 -0.695 1.00 81.38 91 THR A O 1
ATOM 683 N N . GLU A 1 92 ? -9.344 9.727 -1.329 1.00 82.94 92 GLU A N 1
ATOM 684 C CA . GLU A 1 92 ? -8.979 9.612 -2.750 1.00 82.94 92 GLU A CA 1
ATOM 685 C C . GLU A 1 92 ? -8.363 10.906 -3.302 1.00 82.94 92 GLU A C 1
ATOM 687 O O . GLU A 1 92 ? -7.320 10.870 -3.954 1.00 82.94 92 GLU A O 1
ATOM 692 N N . GLN A 1 93 ? -8.940 12.070 -2.985 1.00 83.88 93 GLN A N 1
ATOM 693 C CA . GLN A 1 93 ? -8.417 13.364 -3.429 1.00 83.88 93 GLN A CA 1
ATOM 694 C C . GLN A 1 93 ? -7.020 13.645 -2.850 1.00 83.88 93 GLN A C 1
ATOM 696 O O . GLN A 1 93 ? -6.148 14.172 -3.551 1.00 83.88 93 GLN A O 1
ATOM 701 N N . ALA A 1 94 ? -6.776 13.263 -1.593 1.00 83.50 94 ALA A N 1
ATOM 702 C CA . ALA A 1 94 ? -5.465 13.393 -0.965 1.00 83.50 94 ALA A CA 1
ATOM 703 C C . ALA A 1 94 ? -4.439 12.415 -1.565 1.00 83.50 94 ALA A C 1
ATOM 705 O O . ALA A 1 94 ? -3.301 12.818 -1.808 1.00 83.50 94 ALA A O 1
ATOM 706 N N . LYS A 1 95 ? -4.838 11.178 -1.895 1.00 86.19 95 LYS A N 1
ATOM 707 C CA . LYS A 1 95 ? -3.999 10.208 -2.625 1.00 86.19 95 LYS A CA 1
ATOM 708 C C . LYS A 1 95 ? -3.594 10.749 -3.996 1.00 86.19 95 LYS A C 1
ATOM 710 O O . LYS A 1 95 ? -2.411 10.739 -4.324 1.00 86.19 95 LYS A O 1
ATOM 715 N N . LEU A 1 96 ? -4.534 11.303 -4.765 1.00 88.12 96 LEU A N 1
ATOM 716 C CA . LEU A 1 96 ? -4.247 11.918 -6.070 1.00 88.12 96 LEU A CA 1
ATOM 717 C C . LEU A 1 96 ? -3.275 13.096 -5.957 1.00 88.12 96 LEU A C 1
ATOM 719 O O . LEU A 1 96 ? -2.337 13.220 -6.747 1.00 88.12 96 LEU A O 1
ATOM 723 N N . SER A 1 97 ? -3.473 13.939 -4.945 1.00 88.19 97 SER A N 1
ATOM 724 C CA . SER A 1 97 ? -2.597 15.082 -4.674 1.00 88.19 97 SER A CA 1
ATOM 725 C C . SER A 1 97 ? -1.190 14.622 -4.284 1.00 88.19 97 SER A C 1
ATOM 727 O O . SER A 1 97 ? -0.202 15.150 -4.794 1.00 88.19 97 SER A O 1
ATOM 729 N N . LEU A 1 98 ? -1.088 13.586 -3.446 1.00 88.75 98 LEU A N 1
ATOM 730 C CA . LEU A 1 98 ? 0.183 12.982 -3.062 1.00 88.75 98 LEU A CA 1
ATOM 731 C C . LEU A 1 98 ? 0.905 12.363 -4.265 1.00 88.75 98 LEU A C 1
ATOM 733 O O . LEU A 1 98 ? 2.097 12.611 -4.425 1.00 88.75 98 LEU A O 1
ATOM 737 N N . ILE A 1 99 ? 0.204 11.624 -5.134 1.00 89.50 99 ILE A N 1
ATOM 738 C CA . ILE A 1 99 ? 0.775 11.062 -6.371 1.00 89.50 99 ILE A CA 1
ATOM 739 C C . ILE A 1 99 ? 1.347 12.180 -7.251 1.00 89.50 99 ILE A C 1
ATOM 741 O O . ILE A 1 99 ? 2.478 12.078 -7.723 1.00 89.50 99 ILE A O 1
ATOM 745 N N . LYS A 1 100 ? 0.601 13.274 -7.444 1.00 89.06 100 LYS A N 1
ATOM 746 C CA . LYS A 1 100 ? 1.065 14.413 -8.248 1.00 89.06 100 LYS A CA 1
ATOM 747 C C . LYS A 1 100 ? 2.321 15.056 -7.654 1.00 89.06 100 LYS A C 1
ATOM 749 O O . LYS A 1 100 ? 3.271 15.331 -8.384 1.00 89.06 100 LYS A O 1
ATOM 754 N N . ASN A 1 101 ? 2.336 15.269 -6.340 1.00 89.12 101 ASN A N 1
ATOM 755 C CA . ASN A 1 101 ? 3.463 15.898 -5.657 1.00 89.12 101 ASN A CA 1
ATOM 756 C C . ASN A 1 101 ? 4.698 14.989 -5.667 1.00 89.12 101 ASN A C 1
ATOM 758 O O . ASN A 1 101 ? 5.792 15.434 -6.014 1.00 89.12 101 ASN A O 1
ATOM 762 N N . ILE A 1 102 ? 4.528 13.703 -5.355 1.00 90.31 102 ILE A N 1
ATOM 763 C CA . ILE A 1 102 ? 5.644 12.763 -5.274 1.00 90.31 102 ILE A CA 1
ATOM 764 C C . ILE A 1 102 ? 6.251 12.478 -6.649 1.00 90.31 102 ILE A C 1
ATOM 766 O O . ILE A 1 102 ? 7.468 12.357 -6.743 1.00 90.31 102 ILE A O 1
ATOM 770 N N . ALA A 1 103 ? 5.447 12.459 -7.719 1.00 89.25 103 ALA A N 1
ATOM 771 C CA . ALA A 1 103 ? 5.930 12.246 -9.083 1.00 89.25 103 ALA A CA 1
ATOM 772 C C . ALA A 1 103 ? 6.939 13.314 -9.543 1.00 89.25 103 ALA A C 1
ATOM 774 O O . ALA A 1 103 ? 7.746 13.052 -10.429 1.00 89.25 103 ALA A O 1
ATOM 775 N N . SER A 1 104 ? 6.917 14.501 -8.926 1.00 89.31 104 SER A N 1
ATOM 776 C CA . SER A 1 104 ? 7.889 15.573 -9.175 1.00 89.31 104 SER A CA 1
ATOM 777 C C . SER A 1 104 ? 9.143 15.504 -8.289 1.00 89.31 104 SER A C 1
ATOM 779 O O . SER A 1 104 ? 10.062 16.303 -8.459 1.00 89.31 104 SER A O 1
ATOM 781 N N . SER A 1 105 ? 9.200 14.569 -7.334 1.00 92.56 105 SER A N 1
ATOM 782 C CA . SER A 1 105 ? 10.295 14.481 -6.366 1.00 92.56 105 SER A CA 1
ATOM 783 C C . SER A 1 105 ? 11.512 13.716 -6.916 1.00 92.56 105 SER A C 1
ATOM 785 O O . SER A 1 105 ? 11.348 12.700 -7.600 1.00 92.56 105 SER A O 1
ATOM 787 N N . PRO A 1 106 ? 12.749 14.124 -6.567 1.00 94.06 106 PRO A N 1
ATOM 788 C CA . PRO A 1 106 ? 13.951 13.360 -6.908 1.00 94.06 106 PRO A CA 1
ATOM 789 C C . PRO A 1 106 ? 13.953 11.938 -6.328 1.00 94.06 106 PRO A C 1
ATOM 791 O O . PRO A 1 106 ? 14.463 11.018 -6.965 1.00 94.06 106 PRO A O 1
ATOM 794 N N . ASP A 1 107 ? 13.354 11.743 -5.148 1.00 91.81 107 ASP A N 1
ATOM 795 C CA . ASP A 1 107 ? 13.251 10.427 -4.506 1.00 91.81 107 ASP A CA 1
ATOM 796 C C . ASP A 1 107 ? 12.391 9.460 -5.324 1.00 91.81 107 ASP A C 1
ATOM 798 O O . ASP A 1 107 ? 12.714 8.276 -5.423 1.00 91.81 107 ASP A O 1
ATOM 802 N N . PHE A 1 108 ? 11.328 9.958 -5.963 1.00 94.44 108 PHE A N 1
ATOM 803 C CA . PHE A 1 108 ? 10.495 9.148 -6.845 1.00 94.44 108 PHE A CA 1
ATOM 804 C C . PHE A 1 108 ? 11.265 8.713 -8.089 1.00 94.44 108 PHE A C 1
ATOM 806 O O . PHE A 1 108 ? 11.296 7.526 -8.405 1.00 94.44 108 PHE A O 1
ATOM 813 N N . THR A 1 109 ? 11.962 9.645 -8.744 1.00 94.75 109 THR A N 1
ATOM 814 C CA . THR A 1 109 ? 12.842 9.332 -9.881 1.00 94.75 109 THR A CA 1
ATOM 815 C C . THR A 1 109 ? 13.912 8.308 -9.497 1.00 94.75 109 THR A C 1
ATOM 817 O O . THR A 1 109 ? 14.164 7.364 -10.247 1.00 94.75 109 THR A O 1
ATOM 820 N N . SER A 1 110 ? 14.501 8.449 -8.306 1.00 94.12 110 SER A N 1
ATOM 821 C CA . SER A 1 110 ? 15.472 7.496 -7.762 1.00 94.12 110 SER A CA 1
ATOM 822 C C . SER A 1 110 ? 14.870 6.095 -7.605 1.00 94.12 110 SER A C 1
ATOM 824 O O . SER A 1 110 ? 15.446 5.125 -8.100 1.00 94.12 110 SER A O 1
ATOM 826 N N . LEU A 1 111 ? 13.681 5.974 -6.998 1.00 93.75 111 LEU A N 1
ATOM 827 C CA . LEU A 1 111 ? 13.006 4.683 -6.838 1.00 93.75 111 LEU A CA 1
ATOM 828 C C . LEU A 1 111 ? 12.658 4.043 -8.188 1.00 93.75 111 LEU A C 1
ATOM 830 O O . LEU A 1 111 ? 12.918 2.858 -8.385 1.00 93.75 111 LEU A O 1
ATOM 834 N N . VAL A 1 112 ? 12.129 4.815 -9.142 1.00 95.19 112 VAL A N 1
ATOM 835 C CA . VAL A 1 112 ? 11.831 4.323 -10.500 1.00 95.19 112 VAL A CA 1
ATOM 836 C C . VAL A 1 112 ? 13.095 3.793 -11.189 1.00 95.19 112 VAL A C 1
ATOM 838 O O . VAL A 1 112 ? 13.051 2.745 -11.840 1.00 95.19 112 VAL A O 1
ATOM 841 N N . GLY A 1 113 ? 14.233 4.470 -11.013 1.00 95.12 113 GLY A N 1
ATOM 842 C CA . GLY A 1 113 ? 15.531 4.014 -11.516 1.00 95.12 113 GLY A CA 1
ATOM 843 C C . GLY A 1 113 ? 15.994 2.698 -10.883 1.00 95.12 113 GLY A C 1
ATOM 844 O O . GLY A 1 113 ? 16.463 1.803 -11.592 1.00 95.12 113 GLY A O 1
ATOM 845 N N . GLN A 1 114 ? 15.806 2.535 -9.570 1.00 94.06 114 GLN A N 1
ATOM 846 C CA . GLN A 1 114 ? 16.145 1.288 -8.878 1.00 94.06 114 GLN A CA 1
ATOM 847 C C . GLN A 1 114 ? 15.236 0.129 -9.292 1.00 94.06 114 GLN A C 1
ATOM 849 O O . GLN A 1 114 ? 15.738 -0.951 -9.592 1.00 94.06 114 GLN A O 1
ATOM 854 N N . ILE A 1 115 ? 13.923 0.356 -9.415 1.00 93.81 115 ILE A N 1
ATOM 855 C CA . ILE A 1 115 ? 12.988 -0.655 -9.934 1.00 93.81 115 ILE A CA 1
ATOM 856 C C . ILE A 1 115 ? 13.386 -1.057 -11.357 1.00 93.81 115 ILE A C 1
ATOM 858 O O . ILE A 1 115 ? 13.440 -2.241 -11.671 1.00 93.81 115 ILE A O 1
ATOM 862 N N . SER A 1 116 ? 13.735 -0.091 -12.211 1.00 94.56 116 SER A N 1
ATOM 863 C CA . SER A 1 116 ? 14.186 -0.379 -13.579 1.00 94.56 116 SER A CA 1
ATOM 864 C C . SER A 1 116 ? 15.459 -1.231 -13.592 1.00 94.56 116 SER A C 1
ATOM 866 O O . SER A 1 116 ? 15.533 -2.206 -14.332 1.00 94.56 116 SER A O 1
ATOM 868 N N . THR A 1 117 ? 16.438 -0.922 -12.738 1.00 93.00 117 THR A N 1
ATOM 869 C CA . THR A 1 117 ? 17.668 -1.723 -12.578 1.00 93.00 117 THR A CA 1
ATOM 870 C C . THR A 1 117 ? 17.372 -3.147 -12.113 1.00 93.00 117 THR A C 1
ATOM 872 O O . THR A 1 117 ? 17.940 -4.113 -12.633 1.00 93.00 117 THR A O 1
ATOM 875 N N . ASN A 1 118 ? 16.433 -3.284 -11.180 1.00 91.25 118 ASN A N 1
ATOM 876 C CA . ASN A 1 118 ? 15.989 -4.569 -10.663 1.00 91.25 118 ASN A CA 1
ATOM 877 C C . ASN A 1 118 ? 15.344 -5.427 -11.768 1.00 91.25 118 ASN A C 1
ATOM 879 O O . ASN A 1 118 ? 15.733 -6.577 -11.972 1.00 91.25 118 ASN A O 1
ATOM 883 N N . LEU A 1 119 ? 14.453 -4.823 -12.563 1.00 91.56 119 LEU A N 1
ATOM 884 C CA . LEU A 1 119 ? 13.804 -5.453 -13.718 1.00 91.56 119 LEU A CA 1
ATOM 885 C C . LEU A 1 119 ? 14.782 -5.791 -14.846 1.00 91.56 119 LEU A C 1
ATOM 887 O O . LEU A 1 119 ? 14.621 -6.808 -15.519 1.00 91.56 119 LEU A O 1
ATOM 891 N N . MET A 1 120 ? 15.809 -4.968 -15.073 1.00 91.56 120 MET A N 1
ATOM 892 C CA . MET A 1 120 ? 16.855 -5.295 -16.048 1.00 91.56 120 MET A CA 1
ATOM 893 C C . MET A 1 120 ? 17.624 -6.558 -15.649 1.00 91.56 120 MET A C 1
ATOM 895 O O . MET A 1 120 ? 17.993 -7.356 -16.507 1.00 91.56 120 MET A O 1
ATOM 899 N N . SER A 1 121 ? 17.798 -6.759 -14.343 1.00 87.81 121 SER A N 1
ATOM 900 C CA . SER A 1 121 ? 18.515 -7.900 -13.766 1.00 87.81 121 SER A CA 1
ATOM 901 C C . SER A 1 121 ? 17.633 -9.134 -13.538 1.00 87.81 121 SER A C 1
ATOM 903 O O . SER A 1 121 ? 18.140 -10.149 -13.068 1.00 87.81 121 SER A O 1
ATOM 905 N N . GLY A 1 122 ? 16.329 -9.059 -13.834 1.00 85.06 122 GLY A N 1
ATOM 906 C CA . GLY A 1 122 ? 15.375 -10.151 -13.606 1.00 85.06 122 GLY A CA 1
ATOM 907 C C . GLY A 1 122 ? 15.123 -10.480 -12.131 1.00 85.06 122 GLY A C 1
ATOM 908 O O . GLY A 1 122 ? 14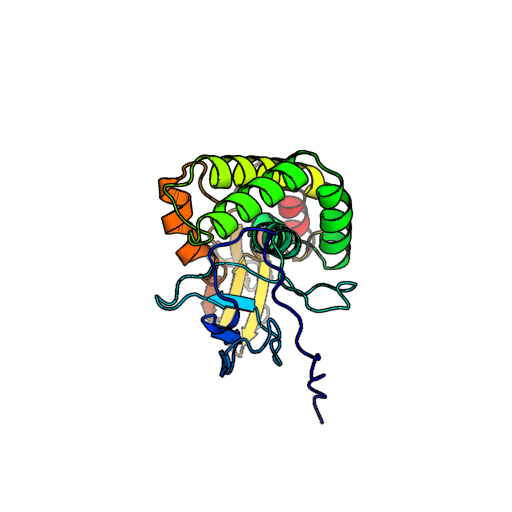.682 -11.584 -11.830 1.00 85.06 122 GLY A O 1
ATOM 909 N N . ARG A 1 123 ? 15.423 -9.550 -11.217 1.00 86.12 123 ARG A N 1
ATOM 910 C CA . ARG A 1 123 ? 15.223 -9.731 -9.774 1.00 86.12 123 ARG A CA 1
ATOM 911 C C . ARG A 1 123 ? 13.779 -9.435 -9.376 1.00 86.12 123 ARG A C 1
ATOM 913 O O . ARG A 1 123 ? 13.115 -8.601 -9.995 1.00 86.12 123 ARG A O 1
ATOM 920 N N . GLU A 1 124 ? 13.317 -10.092 -8.319 1.00 84.00 124 GLU A N 1
ATOM 921 C CA . GLU A 1 124 ? 11.995 -9.858 -7.738 1.00 84.00 124 GLU A CA 1
ATOM 922 C C . GLU A 1 124 ? 11.880 -8.473 -7.087 1.00 84.00 124 GLU A C 1
ATOM 924 O O . GLU A 1 124 ? 12.861 -7.905 -6.602 1.00 84.00 124 GLU A O 1
ATOM 929 N N . LEU A 1 125 ? 10.669 -7.911 -7.071 1.00 81.69 125 LEU A N 1
ATOM 930 C CA . LEU A 1 125 ? 10.408 -6.541 -6.621 1.00 81.69 125 LEU A CA 1
ATOM 931 C C . LEU A 1 125 ? 10.773 -6.299 -5.152 1.00 81.69 125 LEU A C 1
ATOM 933 O O . LEU A 1 125 ? 11.132 -5.182 -4.787 1.00 81.69 125 LEU A O 1
ATOM 937 N N . LEU A 1 126 ? 10.649 -7.330 -4.320 1.00 76.19 126 LEU A N 1
ATOM 938 C CA . LEU A 1 126 ? 10.860 -7.259 -2.876 1.00 76.19 126 LEU A CA 1
ATOM 939 C C . LEU A 1 126 ? 12.143 -7.981 -2.441 1.00 76.19 126 LEU A C 1
ATOM 941 O O . LEU A 1 126 ? 12.248 -8.388 -1.286 1.00 76.19 126 LEU A O 1
ATOM 945 N N . ASP A 1 127 ? 13.123 -8.106 -3.344 1.00 79.06 127 ASP A N 1
ATOM 946 C CA . ASP A 1 127 ? 14.431 -8.695 -3.042 1.00 79.06 127 ASP A CA 1
ATOM 947 C C . ASP A 1 127 ? 15.101 -7.930 -1.889 1.00 79.06 127 ASP A C 1
ATOM 949 O O . ASP A 1 127 ? 15.660 -6.841 -2.058 1.00 79.06 127 ASP A O 1
ATOM 953 N N . SER A 1 128 ? 15.064 -8.535 -0.702 1.00 73.69 128 SER A N 1
ATOM 954 C CA . SER A 1 128 ? 15.609 -7.977 0.541 1.00 73.69 128 SER A CA 1
ATOM 955 C C . SER A 1 128 ? 17.124 -7.747 0.506 1.00 73.69 128 SER A C 1
ATOM 957 O O . SER A 1 128 ? 17.668 -7.008 1.333 1.00 73.69 128 SER A O 1
ATOM 959 N N . THR A 1 129 ? 17.824 -8.354 -0.457 1.00 80.81 129 THR A N 1
ATOM 960 C CA . THR A 1 129 ? 19.266 -8.178 -0.649 1.00 80.81 129 THR A CA 1
ATOM 961 C C . THR A 1 129 ? 19.599 -6.935 -1.478 1.00 80.81 129 THR A C 1
ATOM 963 O O . THR A 1 129 ? 20.733 -6.447 -1.416 1.00 80.81 129 THR A O 1
ATOM 966 N N . ASN A 1 130 ? 18.621 -6.364 -2.193 1.00 84.62 130 ASN A N 1
ATOM 967 C CA . ASN A 1 130 ? 18.765 -5.131 -2.964 1.00 84.62 130 ASN A CA 1
ATOM 968 C C . ASN A 1 130 ? 18.642 -3.893 -2.056 1.00 84.62 130 ASN A C 1
ATOM 970 O O . ASN A 1 130 ? 17.599 -3.239 -1.949 1.00 84.62 130 ASN A O 1
ATOM 974 N N . LYS A 1 131 ? 19.748 -3.567 -1.379 1.00 85.06 131 LYS A N 1
ATOM 975 C CA . LYS A 1 131 ? 19.825 -2.445 -0.432 1.00 85.06 131 LYS A CA 1
ATOM 976 C C . LYS A 1 131 ? 19.533 -1.101 -1.097 1.00 85.06 131 LYS A C 1
ATOM 978 O O . LYS A 1 131 ? 18.998 -0.206 -0.448 1.00 85.06 131 LYS A O 1
ATOM 983 N N . GLU A 1 132 ? 19.887 -0.934 -2.364 1.00 87.88 132 GLU A N 1
ATOM 984 C CA . GLU A 1 132 ? 19.684 0.294 -3.125 1.00 87.88 132 GLU A CA 1
ATOM 985 C C . GLU A 1 132 ? 18.198 0.560 -3.379 1.00 87.88 132 GLU A C 1
ATOM 987 O O . GLU A 1 132 ? 17.724 1.670 -3.116 1.00 87.88 132 GLU A O 1
ATOM 992 N N . LEU A 1 133 ? 17.456 -0.461 -3.825 1.00 86.25 133 LEU A N 1
ATOM 993 C CA . LEU A 1 133 ? 16.010 -0.387 -4.036 1.00 86.25 133 LEU A CA 1
ATOM 994 C C . LEU A 1 133 ? 15.281 -0.044 -2.741 1.00 86.25 133 LEU A C 1
ATOM 996 O O . LEU A 1 133 ? 14.473 0.885 -2.702 1.00 86.25 133 LEU A O 1
ATOM 1000 N N . LEU A 1 134 ? 15.624 -0.742 -1.663 1.00 83.69 134 LEU A N 1
ATOM 1001 C CA . LEU A 1 134 ? 15.043 -0.472 -0.362 1.00 83.69 134 LEU A CA 1
ATOM 1002 C C . LEU A 1 134 ? 15.367 0.942 0.134 1.00 83.69 134 LEU A C 1
ATOM 1004 O O . LEU A 1 134 ? 14.474 1.648 0.593 1.00 83.69 134 LEU A O 1
ATOM 1008 N N . ASN A 1 135 ? 16.625 1.378 0.052 1.00 84.44 135 ASN A N 1
ATOM 1009 C CA . ASN A 1 135 ? 17.008 2.720 0.490 1.00 84.44 135 ASN A CA 1
ATOM 1010 C C . ASN A 1 135 ? 16.253 3.801 -0.296 1.00 84.44 135 ASN A C 1
ATOM 1012 O O . ASN A 1 135 ? 15.855 4.815 0.280 1.00 84.44 135 ASN A O 1
ATOM 1016 N N . ALA A 1 136 ? 16.039 3.596 -1.599 1.00 88.50 136 ALA A N 1
ATOM 1017 C CA . ALA A 1 136 ? 15.223 4.492 -2.413 1.00 88.50 136 ALA A CA 1
ATOM 1018 C C . ALA A 1 136 ? 13.754 4.488 -1.962 1.00 88.50 136 ALA A C 1
ATOM 1020 O O . ALA A 1 136 ? 13.142 5.552 -1.853 1.00 88.50 136 ALA A O 1
ATOM 1021 N N . PHE A 1 137 ? 13.210 3.317 -1.629 1.00 86.75 137 PHE A N 1
ATOM 1022 C CA . PHE A 1 137 ? 11.848 3.193 -1.122 1.00 86.75 137 PHE A CA 1
ATOM 1023 C C . PHE A 1 137 ? 11.667 3.867 0.247 1.00 86.75 137 PHE A C 1
ATOM 1025 O O . PHE A 1 137 ? 10.737 4.652 0.416 1.00 86.75 137 PHE A O 1
ATOM 1032 N N . ILE A 1 138 ? 12.587 3.658 1.196 1.00 82.56 138 ILE A N 1
ATOM 1033 C CA . ILE A 1 138 ? 12.561 4.303 2.520 1.00 82.56 138 ILE A CA 1
ATOM 1034 C C . ILE A 1 138 ? 12.606 5.831 2.384 1.00 82.56 138 ILE A C 1
ATOM 1036 O O . ILE A 1 138 ? 11.844 6.534 3.049 1.00 82.56 138 ILE A O 1
ATOM 1040 N N . LYS A 1 139 ? 13.458 6.372 1.502 1.00 84.31 139 LYS A N 1
ATOM 1041 C CA . LYS A 1 139 ? 13.505 7.823 1.243 1.00 84.31 139 LYS A CA 1
ATOM 1042 C C . LYS A 1 139 ? 12.173 8.345 0.713 1.00 84.31 139 LYS A C 1
ATOM 1044 O O . LYS A 1 139 ? 11.650 9.324 1.243 1.00 84.31 139 LYS A O 1
ATOM 1049 N N . LEU A 1 140 ? 11.583 7.652 -0.264 1.00 85.06 140 LEU A N 1
ATOM 1050 C CA . LEU A 1 140 ? 10.270 8.008 -0.796 1.00 85.06 140 LEU A CA 1
ATOM 1051 C C . LEU A 1 140 ? 9.184 7.970 0.287 1.00 85.06 140 LEU A C 1
ATOM 1053 O O . LEU A 1 140 ? 8.372 8.889 0.376 1.00 85.06 140 LEU A O 1
ATOM 1057 N N . ALA A 1 141 ? 9.193 6.935 1.128 1.00 81.44 141 ALA A N 1
ATOM 1058 C CA . ALA A 1 141 ? 8.273 6.760 2.245 1.00 81.44 141 ALA A CA 1
ATOM 1059 C C . ALA A 1 141 ? 8.351 7.924 3.247 1.00 81.44 141 ALA A C 1
ATOM 1061 O O . ALA A 1 141 ? 7.317 8.423 3.706 1.00 81.44 141 ALA A O 1
ATOM 1062 N N . VAL A 1 142 ? 9.562 8.401 3.557 1.00 79.81 142 VAL A N 1
ATOM 1063 C CA . VAL A 1 142 ? 9.782 9.584 4.405 1.00 79.81 142 VAL A CA 1
ATOM 1064 C C . VAL A 1 142 ? 9.241 10.845 3.731 1.00 79.81 142 VAL A C 1
ATOM 1066 O O . VAL A 1 142 ? 8.481 11.593 4.351 1.00 79.81 142 VAL A O 1
ATOM 1069 N N . THR A 1 143 ? 9.571 11.069 2.459 1.00 79.19 143 THR A N 1
ATOM 1070 C CA . THR A 1 143 ? 9.098 12.233 1.695 1.00 79.19 143 THR A CA 1
ATOM 1071 C C . THR A 1 143 ? 7.572 12.259 1.613 1.00 79.19 143 THR A C 1
ATOM 1073 O O . THR A 1 143 ? 6.950 13.272 1.935 1.00 79.19 143 THR A O 1
ATOM 1076 N N . ALA A 1 144 ? 6.938 11.130 1.303 1.00 79.50 144 ALA A N 1
ATOM 1077 C CA . ALA A 1 144 ? 5.486 11.012 1.289 1.00 79.50 144 ALA A CA 1
ATOM 1078 C C . ALA A 1 144 ? 4.852 11.217 2.673 1.00 79.50 144 ALA A C 1
ATOM 1080 O O . ALA A 1 144 ? 3.821 11.878 2.790 1.00 79.50 144 ALA A O 1
ATOM 1081 N N . SER A 1 145 ? 5.487 10.717 3.737 1.00 73.75 145 SER A N 1
ATOM 1082 C CA . SER A 1 145 ? 5.031 10.937 5.116 1.00 73.75 145 SER A CA 1
ATOM 1083 C C . SER A 1 145 ? 5.084 12.406 5.537 1.00 73.75 145 SER A C 1
ATOM 1085 O O . SER A 1 145 ? 4.296 12.826 6.383 1.00 73.75 145 SER A O 1
ATOM 1087 N N . ASN A 1 146 ? 5.989 13.197 4.961 1.00 71.75 146 ASN A N 1
ATOM 1088 C CA . ASN A 1 146 ? 6.018 14.641 5.171 1.00 71.75 146 ASN A CA 1
ATOM 1089 C C . ASN A 1 146 ? 4.934 15.343 4.348 1.00 71.75 146 ASN A C 1
ATOM 1091 O O . ASN A 1 146 ? 4.206 16.170 4.888 1.00 71.75 146 ASN A O 1
ATOM 1095 N N . LEU A 1 147 ? 4.773 14.959 3.079 1.00 71.12 147 LEU A N 1
ATOM 1096 C CA . LEU A 1 147 ? 3.784 15.546 2.170 1.00 71.12 147 LEU A CA 1
ATOM 1097 C C . LEU A 1 147 ? 2.333 15.233 2.559 1.00 71.12 147 LEU A C 1
ATOM 1099 O O . LEU A 1 147 ? 1.438 16.008 2.235 1.00 71.12 147 LEU A O 1
ATOM 1103 N N . ARG A 1 148 ? 2.076 14.125 3.268 1.00 70.19 148 ARG A N 1
ATOM 1104 C CA . ARG A 1 148 ? 0.718 13.774 3.713 1.00 70.19 148 ARG A CA 1
ATOM 1105 C C . ARG A 1 148 ? 0.193 14.650 4.852 1.00 70.19 148 ARG A C 1
ATOM 1107 O O . ARG A 1 148 ? -1.006 14.624 5.094 1.00 70.19 148 ARG A O 1
ATOM 1114 N N . ARG A 1 149 ? 1.054 15.384 5.574 1.00 60.94 149 ARG A N 1
ATOM 1115 C CA . ARG A 1 149 ? 0.669 16.132 6.792 1.00 60.94 149 ARG A CA 1
ATOM 1116 C C . ARG A 1 149 ? -0.418 17.181 6.549 1.00 60.94 149 ARG A C 1
ATOM 1118 O O . ARG A 1 149 ? -1.177 17.467 7.470 1.00 60.94 149 ARG A O 1
ATOM 1125 N N . ASP A 1 150 ? -0.515 17.674 5.319 1.00 59.78 150 ASP A N 1
ATOM 1126 C CA . ASP A 1 150 ? -1.495 18.680 4.900 1.00 59.78 150 ASP A CA 1
ATOM 1127 C C . ASP A 1 150 ? -2.734 18.060 4.216 1.00 59.78 150 ASP A C 1
ATOM 1129 O O . ASP A 1 150 ? -3.599 18.773 3.709 1.00 59.78 150 ASP A O 1
ATOM 1133 N N . GLY A 1 151 ? -2.817 16.726 4.160 1.00 60.44 151 GLY A N 1
ATOM 1134 C CA . GLY A 1 151 ? -3.901 15.991 3.513 1.00 60.44 151 GLY A CA 1
ATOM 1135 C C . GLY A 1 151 ? -5.165 15.868 4.369 1.00 60.44 151 GLY A C 1
ATOM 1136 O O . GLY A 1 151 ? -5.134 15.956 5.595 1.00 60.44 151 GLY A O 1
ATOM 1137 N N . VAL A 1 152 ? -6.296 15.609 3.706 1.00 62.00 152 VAL A N 1
ATOM 1138 C CA . VAL A 1 152 ? -7.537 15.192 4.373 1.00 62.00 152 VAL A CA 1
ATOM 1139 C C . VAL A 1 152 ? -7.488 13.679 4.583 1.00 62.00 152 VAL A C 1
ATOM 1141 O O . VAL A 1 152 ? -7.415 12.912 3.615 1.00 62.00 152 VAL A O 1
ATOM 1144 N N . PHE A 1 153 ? -7.521 13.270 5.848 1.00 66.31 153 PHE A N 1
ATOM 1145 C CA . PHE A 1 153 ? -7.502 11.873 6.273 1.00 66.31 153 PHE A CA 1
ATOM 1146 C C . PHE A 1 153 ? -8.923 11.314 6.367 1.00 66.31 153 PHE A C 1
ATOM 1148 O O . PHE A 1 153 ? -9.862 12.028 6.724 1.00 66.31 153 PHE A O 1
ATOM 1155 N N . GLU A 1 154 ? -9.073 10.032 6.057 1.00 70.88 154 GLU A N 1
ATOM 1156 C CA . GLU A 1 154 ? -10.270 9.265 6.383 1.00 70.88 154 GLU A CA 1
ATOM 1157 C C . GLU A 1 154 ? -10.398 9.073 7.900 1.00 70.88 154 GLU A C 1
ATOM 1159 O O . GLU A 1 154 ? -9.481 9.371 8.674 1.00 70.88 154 GLU A O 1
ATOM 1164 N N . GLN A 1 155 ? -11.554 8.566 8.342 1.00 78.12 155 GLN A N 1
ATOM 1165 C CA . GLN A 1 155 ? -11.746 8.231 9.749 1.00 78.12 155 GLN A CA 1
ATOM 1166 C C . GLN A 1 155 ? -10.658 7.240 10.201 1.00 78.12 155 GLN A C 1
ATOM 1168 O O . GLN A 1 155 ? -10.466 6.207 9.555 1.00 78.12 155 GLN A O 1
ATOM 1173 N N . PRO A 1 156 ? -9.944 7.532 11.304 1.00 78.44 156 PRO A N 1
ATOM 1174 C CA . PRO A 1 156 ? -8.827 6.704 11.748 1.00 78.44 156 PRO A CA 1
ATOM 1175 C C . PRO A 1 156 ? -9.279 5.341 12.280 1.00 78.44 156 PRO A C 1
ATOM 1177 O O . PRO A 1 156 ? -8.524 4.375 12.209 1.00 78.44 156 PRO A O 1
ATOM 1180 N N . ILE A 1 157 ? -10.506 5.263 12.804 1.00 85.62 157 ILE A N 1
ATOM 1181 C CA . ILE A 1 157 ? -11.148 4.021 13.225 1.00 85.62 157 ILE A CA 1
ATOM 1182 C C . ILE A 1 157 ? -12.445 3.852 12.439 1.00 85.62 157 ILE A C 1
ATOM 1184 O O . ILE A 1 157 ? -13.315 4.718 12.501 1.00 85.62 157 ILE A O 1
ATOM 1188 N N . LEU A 1 158 ? -12.583 2.723 11.748 1.00 87.56 158 LEU A N 1
ATOM 1189 C CA . LEU A 1 158 ? -13.842 2.292 11.149 1.00 87.56 158 LEU A CA 1
ATOM 1190 C C . LEU A 1 158 ? -14.630 1.478 12.176 1.00 87.56 158 LEU A C 1
ATOM 1192 O O . LEU A 1 158 ? -14.067 0.620 12.862 1.00 87.56 158 LEU A O 1
ATOM 1196 N N . ILE A 1 159 ? -15.932 1.743 12.280 1.00 90.25 159 ILE A N 1
ATOM 1197 C CA . ILE A 1 159 ? -16.836 1.032 13.187 1.00 90.25 159 ILE A CA 1
ATOM 1198 C C . ILE A 1 159 ? -17.908 0.339 12.350 1.00 90.25 159 ILE A C 1
ATOM 1200 O O . ILE A 1 159 ? -18.716 0.991 11.690 1.00 90.25 159 ILE A O 1
ATOM 1204 N N . HIS A 1 160 ? -17.941 -0.989 12.407 1.00 91.75 160 HIS A N 1
ATOM 1205 C CA . HIS A 1 160 ? -18.939 -1.800 11.715 1.00 91.75 160 HIS A CA 1
ATOM 1206 C C . HIS A 1 160 ? -19.777 -2.579 12.723 1.00 91.75 160 HIS A C 1
ATOM 1208 O O . HIS A 1 160 ? -19.238 -3.239 13.607 1.00 91.75 160 HIS A O 1
ATOM 1214 N N . LYS A 1 161 ? -21.105 -2.537 12.582 1.00 90.56 161 LYS A N 1
ATOM 1215 C CA . LYS A 1 161 ? -22.030 -3.282 13.442 1.00 90.56 161 LYS A CA 1
ATOM 1216 C C . LYS A 1 161 ? -22.774 -4.347 12.642 1.00 90.56 161 LYS A C 1
ATOM 1218 O O . LYS A 1 161 ? -23.405 -4.036 11.636 1.00 90.56 161 LYS A O 1
ATOM 1223 N N . ALA A 1 162 ? -22.755 -5.580 13.137 1.00 91.94 162 ALA A N 1
ATOM 1224 C CA . ALA A 1 162 ? -23.535 -6.700 12.621 1.00 91.94 162 ALA A CA 1
ATOM 1225 C C . ALA A 1 162 ? -24.233 -7.413 13.790 1.00 91.94 162 ALA A C 1
ATOM 1227 O O . ALA A 1 162 ? -23.613 -8.159 14.552 1.00 91.94 162 ALA A O 1
ATOM 1228 N N . GLY A 1 163 ? -25.530 -7.146 13.965 1.00 90.38 163 GLY A N 1
ATOM 1229 C CA . GLY A 1 163 ? -26.269 -7.586 15.152 1.00 90.38 163 GLY A CA 1
ATOM 1230 C C . GLY A 1 163 ? -25.671 -6.984 16.427 1.00 90.38 163 GLY A C 1
ATOM 1231 O O . GLY A 1 163 ? -25.554 -5.763 16.538 1.00 90.38 163 GLY A O 1
ATOM 1232 N N . ASN A 1 164 ? -25.266 -7.841 17.366 1.00 92.88 164 ASN A N 1
ATOM 1233 C CA . ASN A 1 164 ? -24.613 -7.428 18.613 1.00 92.88 164 ASN A CA 1
ATOM 1234 C C . ASN A 1 164 ? -23.090 -7.296 18.491 1.00 92.88 164 ASN A C 1
ATOM 1236 O O . ASN A 1 164 ? -22.449 -6.844 19.434 1.00 92.88 164 ASN A O 1
ATOM 1240 N N . ASN A 1 165 ? -22.501 -7.666 17.355 1.00 94.31 165 ASN A N 1
ATOM 1241 C CA . ASN A 1 165 ? -21.066 -7.532 17.147 1.00 94.31 165 ASN A CA 1
ATOM 1242 C C . ASN A 1 165 ? -20.752 -6.132 16.630 1.00 94.31 165 ASN A C 1
ATOM 1244 O O . ASN A 1 165 ? -21.312 -5.700 15.621 1.00 94.31 165 ASN A O 1
ATOM 1248 N N . VAL A 1 166 ? -19.839 -5.449 17.309 1.00 94.50 166 VAL A N 1
ATOM 1249 C CA . VAL A 1 166 ? -19.254 -4.184 16.873 1.00 94.50 166 VAL A CA 1
ATOM 1250 C C . VAL A 1 166 ? -17.772 -4.427 16.627 1.00 94.50 166 VAL A C 1
ATOM 1252 O O . VAL A 1 166 ? -17.040 -4.813 17.537 1.00 94.50 166 VAL A O 1
ATOM 1255 N N . VAL A 1 167 ? -17.342 -4.234 15.388 1.00 94.50 167 VAL A N 1
ATOM 1256 C CA . VAL A 1 167 ? -15.952 -4.360 14.960 1.00 94.50 167 VAL A CA 1
ATOM 1257 C C . VAL A 1 167 ? -15.361 -2.966 14.863 1.00 94.50 167 VAL A C 1
ATOM 1259 O O . VAL A 1 167 ? -15.915 -2.102 14.186 1.00 94.50 167 VAL A O 1
ATOM 1262 N N . PHE A 1 168 ? -14.241 -2.768 15.546 1.00 92.88 168 PHE A N 1
ATOM 1263 C CA . PHE A 1 168 ? -13.443 -1.556 15.477 1.00 92.88 168 PHE A CA 1
ATOM 1264 C C . PHE A 1 168 ? -12.161 -1.865 14.724 1.00 92.88 168 PHE A C 1
ATOM 1266 O O . PHE A 1 168 ? -11.402 -2.735 15.152 1.00 92.88 168 PHE A O 1
ATOM 1273 N N . THR A 1 169 ? -11.911 -1.144 13.641 1.00 89.25 169 THR A N 1
ATOM 1274 C CA . THR A 1 169 ? -10.777 -1.384 12.750 1.00 89.25 169 THR A CA 1
ATOM 1275 C C . THR A 1 169 ? -9.921 -0.133 12.667 1.00 89.25 169 THR A C 1
ATOM 1277 O O . THR A 1 169 ? -10.421 0.933 12.314 1.00 89.25 169 THR A O 1
ATOM 1280 N N . ASN A 1 170 ? -8.630 -0.248 12.982 1.00 84.50 170 ASN A N 1
ATOM 1281 C CA . ASN A 1 170 ? -7.673 0.826 12.742 1.00 84.50 170 ASN A CA 1
ATOM 1282 C C . ASN A 1 170 ? -7.441 0.960 11.235 1.00 84.50 170 ASN A C 1
ATOM 1284 O O . ASN A 1 170 ? -6.882 0.055 10.624 1.00 84.50 170 ASN A O 1
ATOM 1288 N N . ASN A 1 171 ? -7.848 2.081 10.640 1.00 80.75 171 ASN A N 1
ATOM 1289 C CA . ASN A 1 171 ? -7.871 2.301 9.192 1.00 80.75 171 ASN A CA 1
ATOM 1290 C C . ASN A 1 171 ? -6.473 2.544 8.577 1.00 80.75 171 ASN A C 1
ATOM 1292 O O . ASN A 1 171 ? -6.319 3.384 7.698 1.00 80.75 171 ASN A O 1
ATOM 1296 N N . GLY A 1 172 ? -5.432 1.862 9.064 1.00 72.69 172 GLY A N 1
ATOM 1297 C CA . GLY A 1 172 ? -4.049 2.007 8.593 1.00 72.69 172 GLY A CA 1
ATOM 1298 C C . GLY A 1 172 ? -3.234 3.077 9.328 1.00 72.69 172 GLY A C 1
ATOM 1299 O O . GLY A 1 172 ? -2.147 3.448 8.882 1.00 72.69 172 GLY A O 1
ATOM 1300 N N . VAL A 1 173 ? -3.718 3.588 10.464 1.00 76.38 173 VAL A N 1
ATOM 1301 C CA . VAL A 1 173 ? -3.012 4.619 11.231 1.00 76.38 173 VAL A CA 1
ATOM 1302 C C . VAL A 1 173 ? -1.957 3.992 12.139 1.00 76.38 173 VAL A C 1
ATOM 1304 O O . VAL A 1 173 ? -2.226 3.101 12.947 1.00 76.38 173 VAL A O 1
ATOM 1307 N N . ALA A 1 174 ? -0.748 4.544 12.089 1.00 72.94 174 ALA A N 1
ATOM 1308 C CA . ALA A 1 174 ? 0.388 4.183 12.939 1.00 72.94 174 ALA A CA 1
ATOM 1309 C C . ALA A 1 174 ? 0.278 4.687 14.392 1.00 72.94 174 ALA A C 1
ATOM 1311 O O . ALA A 1 174 ? 1.258 5.127 14.999 1.00 72.94 174 ALA A O 1
ATOM 1312 N N . ALA A 1 175 ? -0.929 4.671 14.947 1.00 76.06 175 ALA A N 1
ATOM 1313 C CA . ALA A 1 175 ? -1.227 5.083 16.305 1.00 76.06 175 ALA A CA 1
ATOM 1314 C C . ALA A 1 175 ? -2.061 4.004 16.991 1.00 76.06 175 ALA A C 1
ATOM 1316 O O . ALA A 1 175 ? -2.959 3.422 16.389 1.00 76.06 175 ALA A O 1
ATOM 1317 N N . TYR A 1 176 ? -1.770 3.7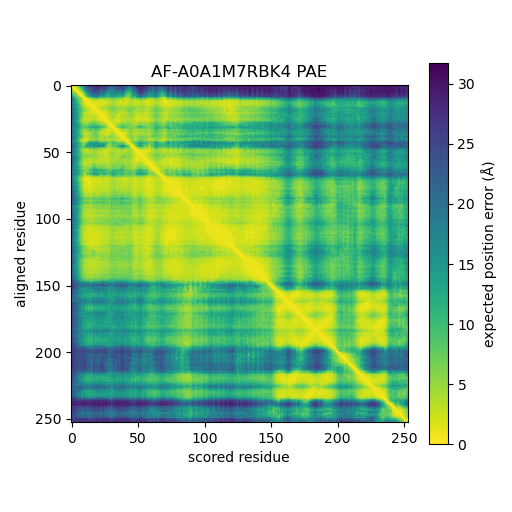59 18.267 1.00 83.31 176 TYR A N 1
ATOM 1318 C CA . TYR A 1 176 ? -2.646 2.960 19.116 1.00 83.31 176 TYR A CA 1
ATOM 1319 C C . TYR A 1 176 ? -3.915 3.746 19.408 1.00 83.31 176 TYR A C 1
ATOM 1321 O O . TYR A 1 176 ? -3.851 4.962 19.605 1.00 83.31 176 TYR A O 1
ATOM 1329 N N . TYR A 1 177 ? -5.036 3.049 19.544 1.00 85.88 177 TYR A N 1
ATOM 1330 C CA . TYR A 1 177 ? -6.291 3.640 19.993 1.00 85.88 177 TYR A CA 1
ATOM 1331 C C . TYR A 1 177 ? -6.803 2.931 21.236 1.00 85.88 177 TYR A C 1
ATOM 1333 O O . TYR A 1 177 ? -6.640 1.728 21.389 1.00 85.88 177 TYR A O 1
ATOM 1341 N N . TRP A 1 178 ? -7.425 3.684 22.132 1.00 89.38 178 TRP A N 1
ATOM 1342 C CA . TRP A 1 178 ? -8.161 3.170 23.276 1.00 89.38 178 TRP A CA 1
ATOM 1343 C C . TRP A 1 178 ? -9.640 3.421 23.054 1.00 89.38 178 TRP A C 1
ATOM 1345 O O . TRP A 1 178 ? -10.050 4.570 22.886 1.00 89.38 178 TRP A O 1
ATOM 1355 N N . VAL A 1 179 ? -10.421 2.348 23.103 1.00 90.50 179 VAL A N 1
ATOM 1356 C CA . VAL A 1 179 ? -11.879 2.391 23.027 1.00 90.50 179 VAL A CA 1
ATOM 1357 C C . VAL A 1 179 ? -12.437 2.162 24.422 1.00 90.50 179 VAL A C 1
ATOM 1359 O O . VAL A 1 179 ? -12.069 1.199 25.097 1.00 90.50 179 VAL A O 1
ATOM 1362 N N . GLY A 1 180 ? -13.314 3.052 24.869 1.00 91.31 180 GLY A N 1
ATOM 1363 C CA . GLY A 1 180 ? -14.150 2.868 26.048 1.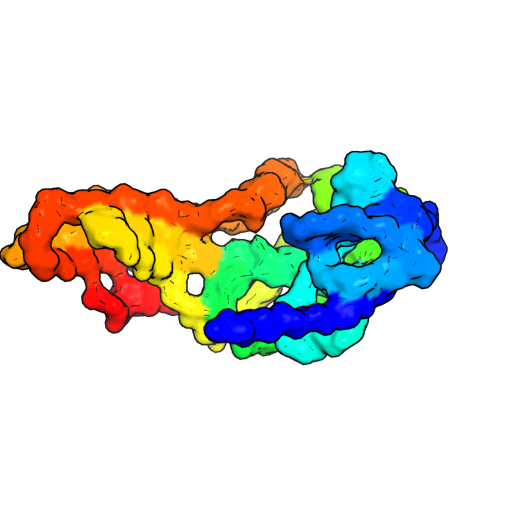00 91.31 180 GLY A CA 1
ATOM 1364 C C . GLY A 1 180 ? -15.606 2.701 25.632 1.00 91.31 180 GLY A C 1
ATOM 1365 O O . GLY A 1 180 ? -16.101 3.473 24.817 1.00 91.31 180 GLY A O 1
ATOM 1366 N N . ILE A 1 181 ? -16.283 1.705 26.198 1.00 92.50 181 ILE A N 1
ATOM 1367 C CA . ILE A 1 181 ? -17.704 1.441 25.953 1.00 92.50 181 ILE A CA 1
ATOM 1368 C C . ILE A 1 181 ? -18.465 1.706 27.241 1.00 92.50 181 ILE A C 1
ATOM 1370 O O . ILE A 1 181 ? -18.097 1.183 28.296 1.00 92.50 181 ILE A O 1
ATOM 1374 N N . TYR A 1 182 ? -19.519 2.506 27.142 1.00 92.69 182 TYR A N 1
ATOM 1375 C CA . TYR A 1 182 ? -20.314 2.986 28.259 1.00 92.69 182 TYR A CA 1
ATOM 1376 C C . TYR A 1 182 ? -21.798 2.729 27.998 1.00 92.69 182 TYR A C 1
ATOM 1378 O O . TYR A 1 182 ? -22.245 2.735 26.851 1.00 92.69 182 TYR A O 1
ATOM 1386 N N . LYS A 1 183 ? -22.556 2.509 29.068 1.00 91.44 183 LYS A N 1
ATOM 1387 C CA . LYS A 1 183 ? -24.015 2.388 29.059 1.00 91.44 183 LYS A CA 1
ATOM 1388 C C . LYS A 1 183 ? -24.560 3.132 30.269 1.00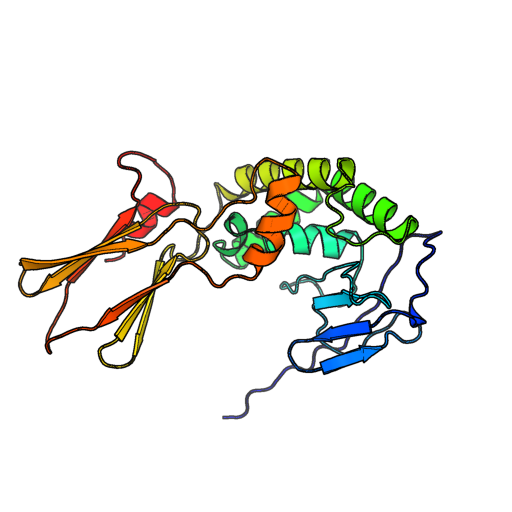 91.44 183 LYS A C 1
ATOM 1390 O O . LYS A 1 183 ? -24.016 2.987 31.364 1.00 91.44 183 LYS A O 1
ATOM 1395 N N . ASP A 1 184 ? -25.565 3.974 30.054 1.00 91.88 184 ASP A N 1
ATOM 1396 C CA . ASP A 1 184 ? -26.154 4.828 31.095 1.00 91.88 184 ASP A CA 1
ATOM 1397 C C . ASP A 1 184 ? -25.093 5.654 31.857 1.00 91.88 184 ASP A C 1
ATOM 1399 O O . ASP A 1 184 ? -25.122 5.783 33.079 1.00 91.88 184 ASP A O 1
ATOM 1403 N N . GLY A 1 185 ? -24.083 6.150 31.129 1.00 88.00 185 GLY A N 1
ATOM 1404 C CA . GLY A 1 185 ? -22.947 6.903 31.677 1.00 88.00 185 GLY A CA 1
ATOM 1405 C C . GLY A 1 185 ? -21.885 6.065 32.407 1.00 88.00 185 GLY A C 1
ATOM 1406 O O . GLY A 1 185 ? -20.821 6.586 32.740 1.00 88.00 185 GLY A O 1
ATOM 1407 N N . ASN A 1 186 ? -22.112 4.767 32.620 1.00 90.31 186 ASN A N 1
ATOM 1408 C CA . ASN A 1 186 ? -21.178 3.877 33.307 1.00 90.31 186 ASN A CA 1
ATOM 1409 C C . ASN A 1 186 ? -20.283 3.130 32.320 1.00 90.31 186 ASN A C 1
ATOM 1411 O O . ASN A 1 186 ? -20.754 2.572 31.330 1.00 90.31 186 ASN A O 1
ATOM 1415 N N . LYS A 1 187 ? -18.980 3.067 32.609 1.00 91.88 187 LYS A N 1
ATOM 1416 C CA . LYS A 1 187 ? -18.019 2.328 31.784 1.00 91.88 187 LYS A CA 1
ATOM 1417 C C . LYS A 1 187 ? -18.242 0.821 31.922 1.00 91.88 187 LYS A C 1
ATOM 1419 O O . LYS A 1 187 ? -18.025 0.260 32.991 1.00 91.88 187 LYS A O 1
ATOM 1424 N N . ILE A 1 188 ? -18.590 0.168 30.819 1.00 94.31 188 ILE A N 1
ATOM 1425 C CA . ILE A 1 188 ? -18.778 -1.284 30.731 1.00 94.31 188 ILE A CA 1
ATOM 1426 C C . ILE A 1 188 ? -17.450 -1.992 30.467 1.00 94.31 188 ILE A C 1
ATOM 1428 O O . ILE A 1 188 ? -17.143 -3.003 31.093 1.00 94.31 188 ILE A O 1
ATOM 1432 N N . THR A 1 189 ? -16.652 -1.479 29.527 1.00 94.69 189 THR A N 1
ATOM 1433 C CA . THR A 1 189 ? -15.338 -2.050 29.207 1.00 94.69 189 THR A CA 1
ATOM 1434 C C . THR A 1 189 ? -14.415 -1.031 28.541 1.00 94.69 189 THR A C 1
ATOM 1436 O O . THR A 1 189 ? -14.825 0.068 28.164 1.00 94.69 189 THR A O 1
ATOM 1439 N N . SER A 1 190 ? -13.145 -1.398 28.396 1.00 93.06 190 SER A N 1
ATOM 1440 C CA . SER A 1 190 ? -12.222 -0.748 27.472 1.00 93.06 190 SER A CA 1
ATOM 1441 C C . SER A 1 190 ? -11.186 -1.718 26.944 1.00 93.06 190 SER A C 1
ATOM 1443 O O . SER A 1 190 ? -10.764 -2.619 27.665 1.00 93.06 190 SER A O 1
ATOM 1445 N N . PHE A 1 191 ? -10.709 -1.456 25.739 1.00 93.12 191 PHE A N 1
ATOM 1446 C CA . PHE A 1 191 ? -9.639 -2.208 25.099 1.00 93.12 191 PHE A CA 1
ATOM 1447 C C . PHE A 1 191 ? -8.812 -1.286 24.206 1.00 93.12 191 PHE A C 1
ATOM 1449 O O . PHE A 1 191 ? -9.225 -0.166 23.885 1.00 93.12 191 PHE A O 1
ATOM 1456 N N . SER A 1 192 ? -7.629 -1.757 23.831 1.00 90.62 192 SER A N 1
ATOM 1457 C CA . SER A 1 192 ? -6.778 -1.097 22.851 1.00 90.62 192 SER A CA 1
ATOM 1458 C C . SER A 1 192 ? -6.959 -1.716 21.470 1.00 90.62 192 SER A C 1
ATOM 1460 O O . SER A 1 192 ? -7.120 -2.927 21.353 1.00 90.62 192 SER A O 1
ATOM 1462 N N . ILE A 1 193 ? -6.874 -0.887 20.437 1.00 89.00 193 ILE A N 1
ATOM 1463 C CA . ILE A 1 193 ? -6.668 -1.301 19.050 1.00 89.00 193 ILE A CA 1
ATOM 1464 C C . ILE A 1 193 ? -5.212 -0.984 18.720 1.00 89.00 193 ILE A C 1
ATOM 1466 O O . ILE A 1 193 ? -4.738 0.128 18.988 1.00 89.00 193 ILE A O 1
ATOM 1470 N N . GLU A 1 194 ? -4.495 -1.973 18.195 1.00 86.81 194 GLU A N 1
ATOM 1471 C CA . GLU A 1 194 ? -3.082 -1.827 17.858 1.00 86.81 194 GLU A CA 1
ATOM 1472 C C . GLU A 1 194 ? -2.869 -0.817 16.726 1.00 86.81 194 GLU A C 1
ATOM 1474 O O . GLU A 1 194 ? -3.748 -0.581 15.892 1.00 86.81 194 GLU A O 1
ATOM 1479 N N . ALA A 1 195 ? -1.689 -0.198 16.719 1.00 77.50 195 ALA A N 1
ATOM 1480 C CA . ALA A 1 195 ? -1.248 0.627 15.606 1.00 77.50 195 ALA A CA 1
ATOM 1481 C C . ALA A 1 195 ? -1.051 -0.234 14.353 1.00 77.50 195 ALA A C 1
ATOM 1483 O O . ALA A 1 195 ? -0.552 -1.355 14.448 1.00 77.50 195 ALA A O 1
ATOM 1484 N N . ALA A 1 196 ? -1.359 0.310 13.176 1.00 74.81 196 ALA A N 1
ATOM 1485 C CA . ALA A 1 196 ? -0.875 -0.288 11.941 1.00 74.81 196 ALA A CA 1
ATOM 1486 C C . ALA A 1 196 ? 0.661 -0.275 11.959 1.00 74.81 196 ALA A C 1
ATOM 1488 O O . ALA A 1 196 ? 1.274 0.757 12.263 1.00 74.81 196 ALA A O 1
ATOM 1489 N N . LYS A 1 197 ? 1.285 -1.417 11.655 1.00 67.69 197 LYS A N 1
ATOM 1490 C CA . LYS A 1 197 ? 2.740 -1.495 11.525 1.00 67.69 197 LYS A CA 1
ATOM 1491 C C . LYS A 1 197 ? 3.168 -0.566 10.392 1.00 67.69 197 LYS A C 1
ATOM 1493 O O . LYS A 1 197 ? 2.736 -0.719 9.255 1.00 67.69 197 LYS A O 1
ATOM 1498 N N . LEU A 1 198 ? 3.989 0.430 10.707 1.00 61.38 198 LEU A N 1
ATOM 1499 C CA . LEU A 1 198 ? 4.721 1.147 9.671 1.00 61.38 198 LEU A CA 1
ATOM 1500 C C . LEU A 1 198 ? 5.867 0.261 9.223 1.00 61.38 198 LEU A C 1
ATOM 1502 O O . LEU A 1 198 ? 6.465 -0.401 10.065 1.00 61.38 198 LEU A O 1
ATOM 1506 N N . ILE A 1 199 ? 6.180 0.321 7.929 1.00 56.56 199 ILE A N 1
ATOM 1507 C CA . ILE A 1 199 ? 7.389 -0.272 7.362 1.00 56.56 199 ILE A CA 1
ATOM 1508 C C . ILE A 1 199 ? 8.557 -0.001 8.306 1.00 56.56 199 ILE A C 1
ATOM 1510 O O . ILE A 1 199 ? 8.928 1.152 8.555 1.00 56.56 199 ILE A O 1
ATOM 1514 N N . SER A 1 200 ? 9.082 -1.082 8.864 1.00 50.06 200 SER A N 1
ATOM 1515 C CA . SER A 1 200 ? 10.266 -1.090 9.700 1.00 50.06 200 SER A CA 1
ATOM 1516 C C . SER A 1 200 ? 11.432 -0.370 9.023 1.00 50.06 200 SER A C 1
ATOM 1518 O O . SER A 1 200 ? 11.648 -0.489 7.817 1.00 50.06 200 SER A O 1
ATOM 1520 N N . SER A 1 201 ? 12.249 0.328 9.808 1.00 44.59 201 SER A N 1
ATOM 1521 C CA . SER A 1 201 ? 13.417 1.056 9.299 1.00 44.59 201 SER A CA 1
ATOM 1522 C C . SER A 1 201 ? 14.575 0.155 8.851 1.00 44.59 201 SER A C 1
ATOM 1524 O O . SER A 1 201 ? 15.618 0.683 8.464 1.00 44.59 201 SER A O 1
ATOM 1526 N N . SER A 1 202 ? 14.438 -1.174 8.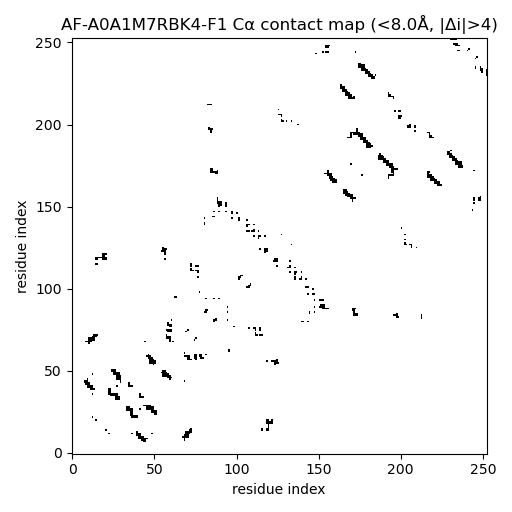939 1.00 44.84 202 SER A N 1
ATOM 1527 C CA . SER A 1 202 ? 15.476 -2.124 8.542 1.00 44.84 202 SER A CA 1
ATOM 1528 C C . SER A 1 202 ? 15.086 -2.915 7.276 1.00 44.84 202 SER A C 1
ATOM 1530 O O . SER A 1 202 ? 13.922 -3.287 7.110 1.00 44.84 202 SER A O 1
ATOM 1532 N N . PRO A 1 203 ? 16.056 -3.193 6.384 1.00 46.16 203 PRO A N 1
ATOM 1533 C CA . PRO A 1 203 ? 15.878 -4.069 5.225 1.00 46.16 203 PRO A CA 1
ATOM 1534 C C . PRO A 1 203 ? 15.305 -5.445 5.523 1.00 46.16 203 PRO A C 1
ATOM 1536 O O . PRO A 1 203 ? 14.478 -5.945 4.765 1.00 46.16 203 PRO A O 1
ATOM 1539 N N . GLN A 1 204 ? 15.774 -6.061 6.607 1.00 44.66 204 GLN A N 1
ATOM 1540 C CA . GLN A 1 204 ? 15.388 -7.418 6.969 1.00 44.66 204 GLN A CA 1
ATOM 1541 C C . GLN A 1 204 ? 13.945 -7.466 7.474 1.00 44.66 204 GLN A C 1
ATOM 1543 O O . GLN A 1 204 ? 13.194 -8.362 7.098 1.00 44.66 204 GLN A O 1
ATOM 1548 N N . ASP A 1 205 ? 13.548 -6.466 8.258 1.00 50.09 205 ASP A N 1
ATOM 1549 C CA . ASP A 1 205 ? 12.190 -6.366 8.780 1.00 50.09 205 ASP A CA 1
ATOM 1550 C C . ASP A 1 205 ? 11.202 -5.975 7.668 1.00 50.09 205 ASP A C 1
ATOM 1552 O O . ASP A 1 205 ? 10.090 -6.478 7.660 1.00 50.09 205 ASP A O 1
ATOM 1556 N N . PHE A 1 206 ? 11.613 -5.190 6.659 1.00 48.12 206 PHE A N 1
ATOM 1557 C CA . PHE A 1 206 ? 10.739 -4.826 5.535 1.00 48.12 206 PHE A CA 1
ATOM 1558 C C . PHE A 1 206 ? 10.288 -6.045 4.726 1.00 48.12 206 PHE A C 1
ATOM 1560 O O . PHE A 1 206 ? 9.138 -6.107 4.307 1.00 48.12 206 PHE A O 1
ATOM 1567 N N . ALA A 1 207 ? 11.168 -7.025 4.516 1.00 47.53 207 ALA A N 1
ATOM 1568 C CA . ALA A 1 207 ? 10.828 -8.254 3.800 1.00 47.53 207 ALA A CA 1
ATOM 1569 C C . ALA A 1 207 ? 9.868 -9.153 4.599 1.00 47.53 207 ALA A C 1
ATOM 1571 O O . ALA A 1 207 ? 9.017 -9.821 4.015 1.00 47.53 207 ALA A O 1
ATOM 1572 N N . MET A 1 208 ? 9.971 -9.133 5.932 1.00 51.47 208 MET A N 1
ATOM 1573 C CA . MET A 1 208 ? 9.043 -9.830 6.827 1.00 51.47 208 MET A CA 1
ATOM 1574 C C . MET A 1 208 ? 7.706 -9.083 6.956 1.00 51.47 208 MET A C 1
ATOM 1576 O O . MET A 1 208 ? 6.646 -9.700 6.892 1.00 51.47 208 MET A O 1
ATOM 1580 N N . ASP A 1 209 ? 7.748 -7.755 7.050 1.00 50.00 209 ASP A N 1
ATOM 1581 C CA . ASP A 1 209 ? 6.587 -6.867 7.114 1.00 50.00 209 ASP A CA 1
ATOM 1582 C C . ASP A 1 209 ? 5.865 -6.771 5.765 1.00 50.00 209 ASP A C 1
ATOM 1584 O O . ASP A 1 209 ? 4.679 -6.464 5.733 1.00 50.00 209 ASP A O 1
ATOM 1588 N N . ALA A 1 210 ? 6.526 -7.060 4.640 1.00 46.84 210 ALA A N 1
ATOM 1589 C CA . ALA A 1 210 ? 5.883 -7.082 3.330 1.00 46.84 210 ALA A CA 1
ATOM 1590 C C . ALA A 1 210 ? 4.852 -8.210 3.186 1.00 46.84 210 ALA A C 1
ATOM 1592 O O . ALA A 1 210 ? 3.919 -8.085 2.395 1.00 46.84 210 ALA A O 1
ATOM 1593 N N . VAL A 1 211 ? 4.973 -9.276 3.984 1.00 44.56 211 VAL A N 1
ATOM 1594 C CA . VAL A 1 211 ? 3.930 -10.300 4.134 1.00 44.56 211 VAL A CA 1
ATOM 1595 C C . VAL A 1 211 ? 2.742 -9.738 4.933 1.00 44.56 211 VAL A C 1
ATOM 1597 O O . VAL A 1 211 ? 1.590 -9.972 4.570 1.00 44.56 211 VAL A O 1
ATOM 1600 N N . ASP A 1 212 ? 3.014 -8.912 5.948 1.00 44.94 212 ASP A N 1
ATOM 1601 C CA . ASP A 1 212 ? 2.015 -8.212 6.771 1.00 44.94 212 ASP A CA 1
ATOM 1602 C C . ASP A 1 212 ? 1.423 -6.951 6.104 1.00 44.94 212 ASP A C 1
ATOM 1604 O O . ASP A 1 212 ? 0.359 -6.499 6.525 1.00 44.94 212 ASP A O 1
ATOM 1608 N N . LEU A 1 213 ? 2.019 -6.408 5.029 1.00 47.06 213 LEU A N 1
ATOM 1609 C CA . LEU A 1 213 ? 1.415 -5.354 4.187 1.00 47.06 213 LEU A CA 1
ATOM 1610 C C . LEU A 1 213 ? 0.069 -5.804 3.589 1.00 47.06 213 LEU A C 1
ATOM 1612 O O . LEU A 1 213 ? -0.751 -4.967 3.212 1.00 47.06 213 LEU A O 1
ATOM 1616 N N . PHE A 1 214 ? -0.156 -7.119 3.515 1.00 45.78 214 PHE A N 1
ATOM 1617 C CA . PHE A 1 214 ? -1.409 -7.750 3.097 1.00 45.78 214 PHE A CA 1
ATOM 1618 C C . PHE A 1 214 ? -2.233 -8.297 4.273 1.00 45.78 214 PHE A C 1
ATOM 1620 O O . PHE A 1 214 ? -3.346 -8.787 4.069 1.00 45.78 214 PHE A O 1
ATOM 1627 N N . GLY A 1 215 ? -1.706 -8.220 5.497 1.00 52.28 215 GLY A N 1
ATOM 1628 C CA . GLY A 1 215 ? -2.464 -8.467 6.712 1.00 52.28 215 GLY A CA 1
ATOM 1629 C C . GLY A 1 215 ? -3.569 -7.423 6.833 1.00 52.28 215 GLY A C 1
ATOM 1630 O O . GLY A 1 215 ? -3.341 -6.228 6.650 1.00 52.28 215 GLY A O 1
ATOM 1631 N N . GLY A 1 216 ? -4.798 -7.871 7.095 1.00 59.94 216 GLY A N 1
ATOM 1632 C CA . GLY A 1 216 ? -5.915 -6.954 7.294 1.00 59.94 216 GLY A CA 1
ATOM 1633 C C . GLY A 1 216 ? -5.622 -5.953 8.423 1.00 59.94 216 GLY A C 1
ATOM 1634 O O . GLY A 1 216 ? -4.878 -6.273 9.354 1.00 59.94 216 GLY A O 1
ATOM 1635 N N . PRO A 1 217 ? -6.204 -4.745 8.371 1.00 75.25 217 PRO A N 1
ATOM 1636 C CA . PRO A 1 217 ? -5.978 -3.725 9.387 1.00 75.25 217 PRO A CA 1
ATOM 1637 C C . PRO A 1 217 ? -6.279 -4.248 10.806 1.00 75.25 217 PRO A C 1
ATOM 1639 O O . PRO A 1 217 ? -7.274 -4.969 10.988 1.00 75.25 217 PRO A O 1
ATOM 1642 N N . PRO A 1 218 ? -5.482 -3.867 11.830 1.00 84.25 218 PRO A N 1
ATOM 1643 C CA . PRO A 1 218 ? -5.708 -4.296 13.206 1.00 84.25 218 PRO A CA 1
ATOM 1644 C C . PRO A 1 218 ? -7.147 -4.027 13.640 1.00 84.25 218 PRO A C 1
ATOM 1646 O O . PRO A 1 218 ? -7.640 -2.900 13.538 1.00 84.25 218 PRO A O 1
ATOM 1649 N N . SER A 1 219 ? -7.831 -5.073 14.102 1.00 89.56 219 SER A N 1
ATOM 1650 C CA . SER A 1 219 ? -9.261 -5.020 14.395 1.00 89.56 219 SER A CA 1
ATOM 1651 C C . SER A 1 219 ? -9.596 -5.717 15.709 1.00 89.56 219 SER A C 1
ATOM 1653 O O . SER A 1 219 ? -9.041 -6.767 16.026 1.00 89.56 219 SER A O 1
ATOM 1655 N N . VAL A 1 220 ? -10.545 -5.157 16.459 1.00 93.88 220 VAL A N 1
ATOM 1656 C CA . VAL A 1 220 ? -11.083 -5.749 17.690 1.00 93.88 220 VAL A CA 1
ATOM 1657 C C . VAL A 1 220 ? -12.595 -5.863 17.568 1.00 93.88 220 VAL A C 1
ATOM 1659 O O . VAL A 1 220 ? -13.275 -4.893 17.241 1.00 93.88 220 VAL A O 1
ATOM 1662 N N . THR A 1 221 ? -13.131 -7.050 17.855 1.00 95.19 221 THR A N 1
ATOM 1663 C CA . THR A 1 221 ? -14.580 -7.274 17.920 1.00 95.19 221 THR A CA 1
ATOM 1664 C C . THR A 1 221 ? -15.046 -7.238 19.368 1.00 95.19 221 THR A C 1
ATOM 1666 O O . THR A 1 221 ? -14.520 -7.958 20.215 1.00 95.19 221 THR A O 1
ATOM 1669 N N . TYR A 1 222 ? -16.068 -6.435 19.643 1.00 94.69 222 TYR A N 1
ATOM 1670 C CA . TYR A 1 222 ? -16.784 -6.423 20.910 1.00 94.69 222 TYR A CA 1
ATOM 1671 C C . TYR A 1 222 ? -18.228 -6.884 20.713 1.00 94.69 222 TYR A C 1
ATOM 1673 O O . TYR A 1 222 ? -18.904 -6.454 19.780 1.00 94.69 222 TYR A O 1
ATOM 1681 N N . VAL A 1 223 ? -18.714 -7.733 21.620 1.00 95.62 223 VAL A N 1
ATOM 1682 C CA . VAL A 1 223 ? -20.100 -8.213 21.615 1.00 95.62 223 VAL A CA 1
ATOM 1683 C C . VAL A 1 223 ? -20.913 -7.421 22.637 1.00 95.62 223 VAL A C 1
ATOM 1685 O O . VAL A 1 223 ? -20.661 -7.507 23.842 1.00 95.62 223 VAL A O 1
ATOM 1688 N N . LEU A 1 224 ? -21.905 -6.670 22.161 1.00 92.50 224 LEU A N 1
ATOM 1689 C CA . LEU A 1 224 ? -22.897 -5.987 22.988 1.00 92.50 224 LEU A CA 1
ATOM 1690 C C . LEU A 1 224 ? -23.719 -7.040 23.739 1.00 92.50 224 LEU A C 1
ATOM 1692 O O . LEU A 1 224 ? -24.426 -7.848 23.135 1.00 92.50 224 LEU A O 1
ATOM 1696 N N . LYS A 1 225 ? -23.588 -7.057 25.067 1.00 91.06 225 LYS A N 1
ATOM 1697 C CA . LYS A 1 225 ? -24.225 -8.072 25.920 1.00 91.06 225 LYS A CA 1
ATOM 1698 C C . LYS A 1 225 ? -25.705 -7.809 26.178 1.00 91.06 225 LYS A C 1
ATOM 1700 O O . LYS A 1 225 ? -26.437 -8.738 26.494 1.00 91.06 225 LYS A O 1
ATOM 1705 N N . GLU A 1 226 ? -26.137 -6.561 26.059 1.00 88.88 226 GLU A N 1
ATOM 1706 C CA . GLU A 1 226 ? -27.492 -6.140 26.391 1.00 88.88 226 GLU A CA 1
ATOM 1707 C C . GLU A 1 226 ? -28.053 -5.242 25.290 1.00 88.88 226 GLU A C 1
ATOM 1709 O O . GLU A 1 226 ? -27.312 -4.578 24.566 1.00 88.88 226 GLU A O 1
ATOM 1714 N N . ASN A 1 227 ? -29.379 -5.181 25.199 1.00 87.44 227 ASN A N 1
ATOM 1715 C CA . ASN A 1 227 ? -30.050 -4.214 24.338 1.00 87.44 227 ASN A CA 1
ATOM 1716 C C . ASN A 1 227 ? -30.007 -2.816 24.974 1.00 87.44 227 ASN A C 1
ATOM 1718 O O . ASN A 1 227 ? -29.979 -2.681 26.201 1.00 87.44 227 ASN A O 1
ATOM 1722 N N . GLY A 1 228 ? -30.027 -1.781 24.136 1.00 89.56 228 GLY A N 1
ATOM 1723 C CA . GLY A 1 228 ? -30.074 -0.382 24.561 1.00 89.56 228 GLY A CA 1
ATOM 1724 C C . GLY A 1 228 ? -29.049 0.495 23.850 1.00 89.56 228 GLY A C 1
ATOM 1725 O O . GLY A 1 228 ? -28.376 0.061 22.912 1.00 89.56 228 GLY A O 1
ATOM 1726 N N . GLU A 1 229 ? -28.957 1.740 24.306 1.00 91.12 229 GLU A N 1
ATOM 1727 C CA . GLU A 1 229 ? -28.006 2.722 23.797 1.00 91.12 229 GLU A CA 1
ATOM 1728 C C . GLU A 1 229 ? -26.650 2.572 24.486 1.00 91.12 229 GLU A C 1
ATOM 1730 O O . GLU A 1 229 ? -26.556 2.376 25.698 1.00 91.12 229 GLU A O 1
ATOM 1735 N N . TYR A 1 230 ? -25.589 2.661 23.689 1.00 91.75 230 TYR A N 1
ATOM 1736 C CA . TYR A 1 230 ? -24.211 2.617 24.156 1.00 91.75 230 TYR A CA 1
ATOM 1737 C C . TYR A 1 230 ? -23.490 3.869 23.686 1.00 91.75 230 TYR A C 1
ATOM 1739 O O . TYR A 1 230 ? -23.665 4.307 22.551 1.00 91.75 230 TYR A O 1
ATOM 1747 N N . GLN A 1 231 ? -22.636 4.399 24.551 1.00 92.06 231 GLN A N 1
ATOM 1748 C CA . GLN A 1 231 ? -21.713 5.476 24.226 1.00 92.06 231 GLN A CA 1
ATOM 1749 C C . GLN A 1 231 ? -20.330 4.863 24.009 1.00 92.06 231 GLN A C 1
ATOM 1751 O O . GLN A 1 231 ? -19.852 4.055 24.813 1.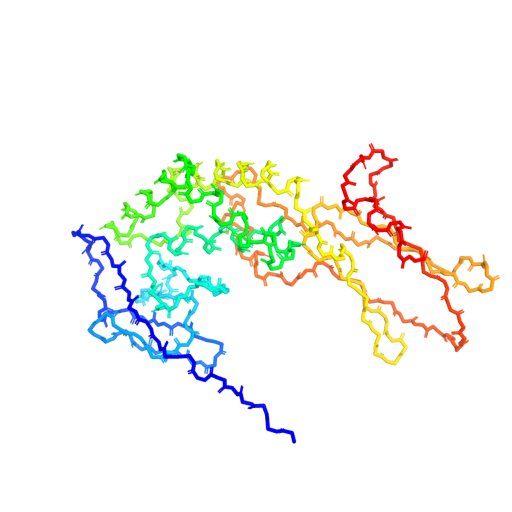00 92.06 231 GLN A O 1
ATOM 1756 N N . ILE A 1 232 ? -19.691 5.229 22.907 1.00 90.50 232 ILE A N 1
ATOM 1757 C CA . ILE A 1 232 ? -18.359 4.758 22.540 1.00 90.50 232 ILE A CA 1
ATOM 1758 C C . ILE A 1 232 ? -17.454 5.977 22.563 1.00 90.50 232 ILE A C 1
ATOM 1760 O O . ILE A 1 232 ? -17.734 6.951 21.886 1.00 90.50 232 ILE A O 1
ATOM 1764 N N . TYR A 1 233 ? -16.357 5.916 23.306 1.00 87.44 233 TYR A N 1
ATOM 1765 C CA . TYR A 1 233 ? -15.341 6.963 23.284 1.00 87.44 233 TYR A CA 1
ATOM 1766 C C . TYR A 1 233 ? -14.038 6.382 22.768 1.00 87.44 233 TYR A C 1
ATOM 1768 O O . TYR A 1 233 ? -13.544 5.382 23.296 1.00 87.44 233 TYR A O 1
ATOM 1776 N N . ILE A 1 234 ? -13.469 7.022 21.752 1.00 86.50 234 ILE A N 1
ATOM 1777 C CA . ILE A 1 234 ? -12.219 6.605 21.125 1.00 86.50 234 ILE A CA 1
ATOM 1778 C C . ILE A 1 234 ? -11.196 7.715 21.311 1.00 86.50 234 ILE A C 1
ATOM 1780 O O . ILE A 1 234 ? -11.462 8.883 21.046 1.00 86.50 234 ILE A O 1
ATOM 1784 N N . ARG A 1 235 ? -9.999 7.350 21.764 1.00 82.19 235 ARG A N 1
ATOM 1785 C CA . ARG A 1 235 ? -8.861 8.272 21.839 1.00 82.19 235 ARG A CA 1
ATOM 1786 C C . ARG A 1 235 ? -7.601 7.597 21.335 1.00 82.19 235 ARG A C 1
ATOM 1788 O O . ARG A 1 235 ? -7.438 6.393 21.527 1.00 82.19 235 ARG A O 1
ATOM 1795 N N . SER A 1 236 ? -6.681 8.355 20.754 1.00 79.75 236 SER A N 1
ATOM 1796 C CA . SER A 1 236 ? -5.348 7.826 20.479 1.00 79.75 236 SER A CA 1
ATOM 1797 C C . SER A 1 236 ? -4.576 7.598 21.792 1.00 79.75 236 SER A C 1
ATOM 1799 O O . SER A 1 236 ? -4.789 8.258 22.812 1.00 79.75 236 SER A O 1
ATOM 1801 N N . GLY A 1 237 ? -3.700 6.594 21.800 1.00 59.28 237 GLY A N 1
ATOM 1802 C CA . GLY A 1 237 ? -2.909 6.163 22.955 1.00 59.28 237 GLY A CA 1
ATOM 1803 C C . GLY A 1 237 ? -1.703 7.047 23.262 1.00 59.28 237 GLY A C 1
ATOM 1804 O O . GLY A 1 237 ? -1.069 6.868 24.302 1.00 59.28 237 GLY A O 1
ATOM 1805 N N . ARG A 1 238 ? -1.393 8.030 22.411 1.00 55.50 238 ARG A N 1
ATOM 1806 C CA . ARG A 1 238 ? -0.400 9.058 22.720 1.00 55.50 238 ARG A CA 1
ATOM 1807 C C . ARG A 1 238 ? -1.094 10.216 23.411 1.00 55.50 238 ARG A C 1
ATOM 1809 O O . ARG A 1 238 ? -1.812 10.992 22.799 1.00 55.50 238 ARG A O 1
ATOM 1816 N N . LYS A 1 239 ? -0.837 10.338 24.712 1.00 42.41 239 LYS A N 1
ATOM 1817 C CA . LYS A 1 239 ? -1.449 11.336 25.600 1.00 42.41 239 LYS A CA 1
ATOM 1818 C C . LYS A 1 239 ? -1.249 12.799 25.144 1.00 42.41 239 LYS A C 1
ATOM 1820 O O . LYS A 1 239 ? -1.911 13.658 25.713 1.00 42.41 239 LYS A O 1
ATOM 1825 N N . LEU A 1 240 ? -0.350 13.085 24.185 1.00 43.66 240 LEU A N 1
ATOM 1826 C CA . LEU A 1 240 ? 0.104 14.434 23.806 1.00 43.66 240 LEU A CA 1
ATOM 1827 C C . LEU A 1 240 ? 0.703 14.548 22.377 1.00 43.66 240 LEU A C 1
ATOM 1829 O O . LEU A 1 240 ? 1.674 15.282 22.203 1.00 43.66 240 LEU A O 1
ATOM 1833 N N . ASP A 1 241 ? 0.199 13.860 21.344 1.00 44.22 241 ASP A N 1
ATOM 1834 C CA . ASP A 1 241 ? 0.597 14.229 19.970 1.00 44.22 241 ASP A CA 1
ATOM 1835 C C . ASP A 1 241 ? -0.495 15.024 19.242 1.00 44.22 241 ASP A C 1
ATOM 1837 O O . ASP A 1 241 ? -1.641 14.611 19.109 1.00 44.22 241 ASP A O 1
ATOM 1841 N N . ASN A 1 242 ? -0.137 16.222 18.771 1.00 52.06 242 ASN A N 1
ATOM 1842 C CA . ASN A 1 242 ? -0.998 17.102 17.969 1.00 52.06 242 ASN A CA 1
ATOM 1843 C C . ASN A 1 242 ? -1.241 16.550 16.547 1.00 52.06 242 ASN A C 1
ATOM 1845 O O . ASN A 1 242 ? -1.504 17.317 15.612 1.00 52.06 242 ASN A O 1
ATOM 1849 N N . LEU A 1 243 ? -1.123 15.232 16.359 1.00 58.47 243 LEU A N 1
ATOM 1850 C CA . LEU A 1 243 ? -1.398 14.581 15.089 1.00 58.47 243 LEU A CA 1
ATOM 1851 C C . LEU A 1 243 ? -2.852 14.839 14.689 1.00 58.47 243 LEU A C 1
ATOM 1853 O O . LEU A 1 243 ? -3.753 14.955 15.527 1.00 58.47 243 LEU A O 1
ATOM 1857 N N . VAL A 1 244 ? -3.072 15.000 13.389 1.00 64.25 244 VAL A N 1
ATOM 1858 C CA . VAL A 1 244 ? -4.405 15.275 12.842 1.00 64.25 244 VAL A CA 1
ATOM 1859 C C . VAL A 1 244 ? -5.324 14.083 13.124 1.00 64.25 244 VAL A C 1
ATOM 1861 O O . VAL A 1 244 ? -6.467 14.264 13.533 1.00 64.25 244 VAL A O 1
ATOM 1864 N N . GLU A 1 245 ? -4.782 12.870 13.057 1.00 60.34 245 GLU A N 1
ATOM 1865 C CA . GLU A 1 245 ? -5.459 11.605 13.333 1.00 60.34 245 GLU A CA 1
ATOM 1866 C C . GLU A 1 245 ? -5.908 11.478 14.804 1.00 60.34 245 GLU A C 1
ATOM 1868 O O . GLU A 1 245 ? -6.974 10.924 15.083 1.00 60.34 245 GLU A O 1
ATOM 1873 N N . SER A 1 246 ? -5.141 12.043 15.747 1.00 60.78 246 SER A N 1
ATOM 1874 C CA . SER A 1 246 ? -5.504 12.125 17.174 1.00 60.78 246 SER A CA 1
ATOM 1875 C C . SER A 1 246 ? -6.680 13.082 17.405 1.00 60.78 246 SER A C 1
ATOM 1877 O O . SER A 1 246 ? -7.559 12.797 18.217 1.00 60.78 246 SER A O 1
ATOM 1879 N N . ARG A 1 247 ? -6.738 14.196 16.661 1.00 61.44 247 ARG A N 1
ATOM 1880 C CA . ARG A 1 247 ? -7.850 15.161 16.719 1.00 61.44 247 ARG A CA 1
ATOM 1881 C C . ARG A 1 247 ? -9.122 14.606 16.080 1.00 61.44 247 ARG A C 1
ATOM 1883 O O . ARG A 1 247 ? -10.191 14.746 16.660 1.00 61.44 247 ARG A O 1
ATOM 1890 N N . LEU A 1 248 ? -9.012 13.936 14.934 1.00 62.38 248 LEU A N 1
ATOM 1891 C CA . LEU A 1 248 ? -10.162 13.353 14.234 1.00 62.38 248 LEU A CA 1
ATOM 1892 C C . LEU A 1 248 ? -10.860 12.260 15.054 1.00 62.38 248 LEU A C 1
ATOM 1894 O O . LEU A 1 248 ? -12.086 12.218 15.078 1.00 62.38 248 LEU A O 1
ATOM 1898 N N . ALA A 1 249 ? -10.105 11.433 15.785 1.00 58.75 249 ALA A N 1
ATOM 1899 C CA . ALA A 1 249 ? -10.683 10.399 16.648 1.00 58.75 249 ALA A CA 1
ATOM 1900 C C . ALA A 1 249 ? -11.556 10.958 17.791 1.00 58.75 249 ALA A C 1
ATOM 1902 O O . ALA A 1 249 ? -12.483 10.284 18.234 1.00 58.75 249 ALA A O 1
ATOM 1903 N N . LEU A 1 250 ? -11.278 12.186 18.248 1.00 54.38 250 LEU A N 1
ATOM 1904 C CA . LEU A 1 250 ? -11.999 12.847 19.342 1.00 54.38 250 LEU A CA 1
ATOM 1905 C C . LEU A 1 250 ? -13.269 13.585 18.891 1.00 54.38 250 LEU A C 1
ATOM 1907 O O . LEU A 1 250 ? -14.129 13.856 19.720 1.00 54.38 250 LEU A O 1
ATOM 1911 N N . VAL A 1 251 ? -13.377 13.958 17.611 1.00 50.31 251 VAL A N 1
ATOM 1912 C CA . VAL A 1 251 ? -14.401 14.906 17.124 1.00 50.31 251 VAL A CA 1
ATOM 1913 C C . VAL A 1 251 ? -15.702 14.217 16.680 1.00 50.31 251 VAL A C 1
ATOM 1915 O O . VAL A 1 251 ? -16.694 14.898 16.441 1.00 50.31 251 VAL A O 1
ATOM 1918 N N . GLN A 1 252 ? -15.737 12.884 16.578 1.00 46.66 252 GLN A N 1
ATOM 1919 C CA . GLN A 1 252 ? -16.862 12.165 15.955 1.00 46.66 252 GLN A CA 1
ATOM 1920 C C . GLN A 1 252 ? -17.538 11.085 16.814 1.00 46.66 252 GLN A C 1
ATOM 1922 O O . GLN A 1 252 ? -18.280 10.279 16.258 1.00 46.66 252 GLN A O 1
ATOM 1927 N N . ASN A 1 253 ? -17.345 11.074 18.138 1.00 37.59 253 ASN A N 1
ATOM 1928 C CA . ASN A 1 253 ? -18.087 10.173 19.029 1.00 37.59 253 ASN A CA 1
ATOM 1929 C C . ASN A 1 253 ? -18.688 10.895 20.236 1.00 37.59 253 ASN A C 1
ATOM 1931 O O . ASN A 1 253 ? -17.899 11.497 21.001 1.00 37.59 253 ASN A O 1
#

Nearest PDB structures (foldseek):
  3sd2-assembly1_A-2  TM=7.141E-01  e=2.791E-02  Bacteroides thetaiotaomicron
  1qun-assembly10_O  TM=5.364E-01  e=1.134E+00  Escherichia coli
  2os7-assembly2_F  TM=3.832E-01  e=2.297E+00  Yersinia pestis
  4dlq-assembly1_A  TM=1.815E-01  e=2.608E-01  Rattus norvegicus
  6mjp-assembly1_G  TM=1.467E-01  e=2.186E-01  Vibrio cholerae